Protein AF-A0A7I4EMX5-F1 (afdb_monomer_lite)

Foldseek 3Di:
DDDDDDDDDDPDDDPPPLPQAAPPQQVDEAEAEELEDDPVVVVVQVPDDRHHYHYDYDPQRLNVVVQDPPHPHPQADAQQDDCVVSVGAWFFWPVNGGADSLLLSVLLSVLLVLLCQCQVDPVNVVPFAKDWDADPQKDFGNQQVVQLVLQVVLCVVAPVLEQWAALADQPLVDQFQPDLAKEKAAQHPHGTMHGNVSSVQQLVQLLQQLVQFASDNSLSCQAGRQVVVPSNGIYIYDRGHRMHRRDPDDSPDDDPPDDPPDDDPVDPPPPDSDPCRNHNNHDSPHHYDYDDDDGPDDPPRYPGSNRTVSSSVSSVCSSCVNPDPPPD

Secondary structure (DSSP, 8-state):
----------------------TTGGGSEEEEEESS--HHHHHHHHT--SSEEEEEE-TT-GGG-TTSTTS--TTB--TT--HHHH--B----TTSPPP-HHHHHHHHHHHHHHHIIIII-GGGTT--SEEEE--TTEEEPTTHHHHHHHHHHHHHHH-TTEEEEESS-SSTT-----SS-EEEEE--SSSEEEEHHHHHHHHTTHHHHHHSSBS-HHHHIIIIIGGGGTT--EEEE-SS-SEEE--SSSTTS---SSS-----------TT--GGGSS----TTPPEEEPPP--PPTT----BS---HHHHHHHHHHHHTTPPP---

pLDDT: mean 86.31, std 19.26, range [25.22, 98.56]

InterPro domains:
  IPR007754 N-acetylglucosaminyltransferase II [PF05060] (22-315)
  IPR007754 N-acetylglucosaminyltransferase II [PTHR12871] (22-323)
  IPR029044 Nucleotide-diphospho-sugar transferases [G3DSA:3.90.550.10] (16-258)

Radius of gyration: 23.55 Å; chains: 1; bounding box: 55×43×97 Å

Sequence (328 aa):
MMGDSSGASLTGCGGRKLGLLVHGINETLLIISHDGFYEDMNSIVESIRFCQVKQIFAPWSPHLFPDEFPGESPQDCKNDDNAEKLGCTGNPDQYGNHRSVRIVSLKHHWWWMMNTIWDGLTEMKGFNGHIMFIEEDHYVLPNAYRNIQILVNLKEKKCPYCIAVNAAPLDVTSRGEGSRKLYAEKVGNVGYTFNRTVWERIHAQAKQFCLFDDYNWDITMWSRVYPTFGSALYTLRGPRSSAIHFGRCGLHEGYNQSGPSGCRDSNIEFGFVERADMVPNINHRWRVHKYSIKGYSSGFEGWGGWGDKRDRHLCLCFSSMYEKPLSL

Structure (mmCIF, N/CA/C/O backbone):
data_AF-A0A7I4EMX5-F1
#
_entry.id   AF-A0A7I4EMX5-F1
#
loop_
_atom_site.group_PDB
_atom_site.id
_atom_site.type_symbol
_atom_site.label_atom_id
_atom_site.label_alt_id
_atom_site.label_comp_id
_atom_site.label_asym_id
_atom_site.label_entity_id
_atom_site.label_seq_id
_atom_site.pdbx_PDB_ins_code
_atom_site.Cartn_x
_atom_site.Cartn_y
_atom_site.Cartn_z
_atom_site.occupancy
_atom_site.B_iso_or_equiv
_atom_site.auth_seq_id
_atom_site.auth_comp_id
_atom_site.auth_asym_id
_atom_site.auth_atom_id
_atom_site.pdbx_PDB_model_num
ATOM 1 N N . MET A 1 1 ? -34.259 -15.617 -64.102 1.00 31.25 1 MET A N 1
ATOM 2 C CA . MET A 1 1 ? -33.181 -15.885 -65.080 1.00 31.25 1 MET A CA 1
ATOM 3 C C . MET A 1 1 ? -32.315 -14.635 -65.110 1.00 31.25 1 MET A C 1
ATOM 5 O O . MET A 1 1 ? -32.874 -13.577 -65.345 1.00 31.25 1 MET A O 1
ATOM 9 N N . MET A 1 2 ? -31.149 -14.681 -64.450 1.00 25.22 2 MET A N 1
ATOM 10 C CA . MET A 1 2 ? -29.808 -14.863 -65.066 1.00 25.22 2 MET A CA 1
ATOM 11 C C . MET A 1 2 ? -29.389 -13.620 -65.869 1.00 25.22 2 MET A C 1
ATOM 13 O O . MET A 1 2 ? -30.155 -13.205 -66.725 1.00 25.22 2 MET A O 1
ATOM 17 N N . GLY A 1 3 ? -28.230 -12.983 -65.701 1.00 27.25 3 GLY A N 1
ATOM 18 C CA . GLY A 1 3 ? -27.040 -13.127 -64.845 1.00 27.25 3 GLY A CA 1
ATOM 19 C C . GLY A 1 3 ? -26.329 -11.750 -64.853 1.00 27.25 3 GLY A C 1
ATOM 20 O O . GLY A 1 3 ? -26.618 -10.928 -65.716 1.00 27.25 3 GLY A O 1
ATOM 21 N N . ASP A 1 4 ? -25.658 -11.314 -63.790 1.00 30.53 4 ASP A N 1
ATOM 22 C CA . ASP A 1 4 ? -24.310 -11.690 -63.332 1.00 30.53 4 ASP A CA 1
ATOM 23 C C . ASP A 1 4 ? -23.171 -11.059 -64.161 1.00 30.53 4 ASP A C 1
ATOM 25 O O . ASP A 1 4 ? -23.039 -11.371 -65.340 1.00 30.53 4 ASP A O 1
ATOM 29 N N . SER A 1 5 ? -22.361 -10.190 -63.528 1.00 27.42 5 SER A N 1
ATOM 30 C CA . SER A 1 5 ? -20.885 -10.249 -63.576 1.00 27.42 5 SER A CA 1
ATOM 31 C C . SER A 1 5 ? -20.184 -9.080 -62.850 1.00 27.42 5 SER A C 1
ATOM 33 O O . SER A 1 5 ? -20.273 -7.927 -63.272 1.00 27.42 5 SER A O 1
ATOM 35 N N . SER A 1 6 ? -19.341 -9.462 -61.876 1.00 28.98 6 SER A N 1
ATOM 36 C CA . SER A 1 6 ? -18.093 -8.824 -61.386 1.00 28.98 6 SER A CA 1
ATOM 37 C C . SER A 1 6 ? -18.196 -7.540 -60.536 1.00 28.98 6 SER A C 1
ATOM 39 O O . SER A 1 6 ? -18.848 -6.583 -60.912 1.00 28.98 6 SER A O 1
ATOM 41 N N . GLY A 1 7 ? -17.560 -7.396 -59.368 1.00 26.66 7 GLY A N 1
ATOM 42 C CA . GLY A 1 7 ? -16.483 -8.168 -58.746 1.00 26.66 7 GLY A CA 1
ATOM 43 C C . GLY A 1 7 ? -15.328 -7.240 -58.356 1.00 26.66 7 GLY A C 1
ATOM 44 O O . GLY A 1 7 ? -14.482 -6.949 -59.189 1.00 26.66 7 GLY A O 1
ATOM 45 N N . ALA A 1 8 ? -15.273 -6.803 -57.095 1.00 27.28 8 ALA A N 1
ATOM 46 C CA . ALA A 1 8 ? -14.047 -6.308 -56.461 1.00 27.28 8 ALA A CA 1
ATOM 47 C C . ALA A 1 8 ? -14.164 -6.449 -54.937 1.00 27.28 8 ALA A C 1
ATOM 49 O O . ALA A 1 8 ? -14.604 -5.555 -54.218 1.00 27.28 8 ALA A O 1
ATOM 50 N N . SER A 1 9 ? -13.780 -7.634 -54.470 1.00 27.88 9 SER A N 1
ATOM 51 C CA . SER A 1 9 ? -13.392 -7.898 -53.091 1.00 27.88 9 SER A CA 1
ATOM 52 C C . SER A 1 9 ? -12.080 -7.169 -52.799 1.00 27.88 9 SER A C 1
ATOM 54 O O . SER A 1 9 ? -11.086 -7.388 -53.490 1.00 27.88 9 SER A O 1
ATOM 56 N N . LEU A 1 10 ? -12.062 -6.354 -51.745 1.00 29.55 10 LEU A N 1
ATOM 57 C CA . LEU A 1 10 ? -10.845 -6.028 -51.007 1.00 29.55 10 LEU A CA 1
ATOM 58 C C . LEU A 1 10 ? -10.987 -6.581 -49.589 1.00 29.55 10 LEU A C 1
ATOM 60 O O . LEU A 1 10 ? -11.216 -5.869 -48.616 1.00 29.55 10 LEU A O 1
ATOM 64 N N . THR A 1 11 ? -10.838 -7.898 -49.484 1.00 37.47 11 THR A N 1
ATOM 65 C CA . THR A 1 11 ? -10.301 -8.532 -48.281 1.00 37.47 11 THR A CA 1
ATOM 66 C C . THR A 1 11 ? -8.895 -7.986 -48.028 1.00 37.47 11 THR A C 1
ATOM 68 O O . THR A 1 11 ? -7.983 -8.251 -48.810 1.00 37.47 11 THR A O 1
ATOM 71 N N . GLY A 1 12 ? -8.707 -7.236 -46.941 1.00 27.88 12 GLY A N 1
ATOM 72 C CA . GLY A 1 12 ? -7.405 -6.688 -46.563 1.00 27.88 12 GLY A CA 1
ATOM 73 C C . GLY A 1 12 ? -7.295 -6.428 -45.064 1.00 27.88 12 GLY A C 1
ATOM 74 O O . GLY A 1 12 ? -7.748 -5.403 -44.577 1.00 27.88 12 GLY A O 1
ATOM 75 N N . CYS A 1 13 ? -6.647 -7.368 -44.372 1.00 29.67 13 CYS A N 1
ATOM 76 C CA . CYS A 1 13 ? -6.181 -7.326 -42.983 1.00 29.67 13 CYS A CA 1
ATOM 77 C C . CYS A 1 13 ? -7.248 -7.218 -41.887 1.00 29.67 13 CYS A C 1
ATOM 79 O O . CYS A 1 13 ? -7.640 -6.140 -41.448 1.00 29.67 13 CYS A O 1
ATOM 81 N N . GLY A 1 14 ? -7.593 -8.387 -41.336 1.00 32.62 14 GLY A N 1
ATOM 82 C CA . GLY A 1 14 ? -8.153 -8.506 -39.998 1.00 32.62 14 GLY A CA 1
ATOM 83 C C . GLY A 1 14 ? -7.267 -7.788 -38.983 1.00 32.62 14 GLY A C 1
ATOM 84 O O . GLY A 1 14 ? -6.266 -8.325 -38.508 1.00 32.62 14 GLY A O 1
ATOM 85 N N . GLY A 1 15 ? -7.654 -6.565 -38.637 1.00 30.73 15 GLY A N 1
ATOM 86 C CA . GLY A 1 15 ? -7.193 -5.918 -37.429 1.00 30.73 15 GLY A CA 1
ATOM 87 C C . GLY A 1 15 ? -7.714 -6.739 -36.262 1.00 30.73 15 GLY A C 1
ATOM 88 O O . GLY A 1 15 ? -8.866 -6.591 -35.859 1.00 30.73 15 GLY A O 1
ATOM 89 N N . ARG A 1 16 ? -6.871 -7.610 -35.694 1.00 36.59 16 ARG A N 1
ATOM 90 C CA . ARG A 1 16 ? -7.050 -7.968 -34.286 1.00 36.59 16 ARG A CA 1
ATOM 91 C C . ARG A 1 16 ? -7.137 -6.626 -33.569 1.00 36.59 16 ARG A C 1
ATOM 93 O O . ARG A 1 16 ? -6.175 -5.861 -33.632 1.00 36.59 16 ARG A O 1
ATOM 100 N N . LYS A 1 17 ? -8.265 -6.317 -32.921 1.00 40.19 17 LYS A N 1
ATOM 101 C CA . LYS A 1 17 ? -8.231 -5.371 -31.803 1.00 40.19 17 LYS A CA 1
ATOM 102 C C . LYS A 1 17 ? -7.094 -5.890 -30.929 1.00 40.19 17 LYS A C 1
ATOM 104 O O . LYS A 1 17 ? -7.223 -6.985 -30.384 1.00 40.19 17 LYS A O 1
ATOM 109 N N . LEU A 1 18 ? -5.946 -5.208 -30.920 1.00 45.66 18 LEU A N 1
ATOM 110 C CA . LEU A 1 18 ? -4.897 -5.503 -29.957 1.00 45.66 18 LEU A CA 1
ATOM 111 C C . LEU A 1 18 ? -5.609 -5.329 -28.620 1.00 45.66 18 LEU A C 1
ATOM 113 O O . LEU A 1 18 ? -6.029 -4.218 -28.296 1.00 45.66 18 LEU A O 1
ATOM 117 N N . GLY A 1 19 ? -5.909 -6.440 -27.950 1.00 53.50 19 GLY A N 1
ATOM 118 C CA . GLY A 1 19 ? -6.632 -6.387 -26.693 1.00 53.50 19 GLY A CA 1
ATOM 119 C C . GLY A 1 19 ? -5.860 -5.461 -25.767 1.00 53.50 19 GLY A C 1
ATOM 120 O O . GLY A 1 19 ? -4.637 -5.566 -25.686 1.00 53.50 19 GLY A O 1
ATOM 121 N N . LEU A 1 20 ? -6.563 -4.571 -25.071 1.00 68.25 20 LEU A N 1
ATOM 122 C CA . LEU A 1 20 ? -6.023 -3.736 -23.991 1.00 68.25 20 LEU A CA 1
ATOM 123 C C . LEU A 1 20 ? -5.614 -4.588 -22.766 1.00 68.25 20 LEU A C 1
ATOM 125 O O . LEU A 1 20 ? -5.689 -4.142 -21.630 1.00 68.25 20 LEU A O 1
ATOM 129 N N . LEU A 1 21 ? -5.237 -5.848 -22.989 1.00 81.94 21 LEU A N 1
ATOM 130 C CA . LEU A 1 21 ? -4.908 -6.829 -21.974 1.00 81.94 21 LEU A CA 1
ATOM 131 C C . LEU A 1 21 ? -3.456 -6.653 -21.547 1.00 81.94 21 LEU A C 1
ATOM 133 O O . LEU A 1 21 ? -2.565 -6.434 -22.369 1.00 81.94 21 LEU A O 1
ATOM 137 N N . VAL A 1 22 ? -3.216 -6.827 -20.253 1.00 91.25 22 VAL A N 1
ATOM 138 C CA . VAL A 1 22 ? -1.871 -6.854 -19.683 1.00 91.25 22 VAL A CA 1
ATOM 139 C C . VAL A 1 22 ? -1.097 -8.055 -20.226 1.00 91.25 22 VAL A C 1
ATOM 141 O O . VAL A 1 22 ? -1.491 -9.210 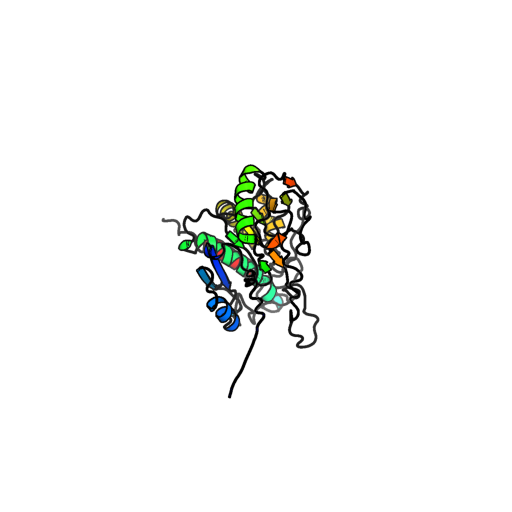-20.062 1.00 91.25 22 VAL A O 1
ATOM 144 N N . HIS A 1 23 ? 0.017 -7.788 -20.908 1.00 90.25 23 HIS A N 1
ATOM 145 C CA . HIS A 1 23 ? 0.785 -8.812 -21.606 1.00 90.25 23 HIS A CA 1
ATOM 146 C C . HIS A 1 23 ? 1.452 -9.781 -20.619 1.00 90.25 23 HIS A C 1
ATOM 148 O O . HIS A 1 23 ? 2.379 -9.402 -19.903 1.00 90.25 23 HIS A O 1
ATOM 15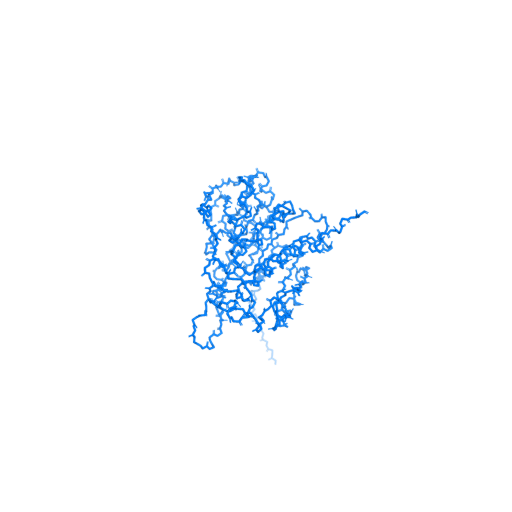4 N N . GLY A 1 24 ? 1.041 -11.052 -20.646 1.00 92.81 24 GLY A N 1
ATOM 155 C CA . GLY A 1 24 ? 1.546 -12.104 -19.755 1.00 92.81 24 GLY A CA 1
ATOM 156 C C . GLY A 1 24 ? 0.814 -12.212 -18.418 1.00 92.81 24 GLY A C 1
ATOM 157 O O . GLY A 1 24 ? 1.277 -12.931 -17.544 1.00 92.81 24 GLY A O 1
ATOM 158 N N . ILE A 1 25 ? -0.318 -11.523 -18.232 1.00 93.44 25 ILE A N 1
ATOM 159 C CA . ILE A 1 25 ? -1.055 -11.557 -16.957 1.00 93.44 25 ILE A CA 1
ATOM 160 C C . ILE A 1 25 ? -1.563 -12.957 -16.581 1.00 93.44 25 ILE A C 1
ATOM 162 O O . ILE A 1 25 ? -1.749 -13.255 -15.406 1.00 93.44 25 ILE A O 1
ATOM 166 N N . ASN A 1 26 ? -1.733 -13.849 -17.556 1.00 95.06 26 ASN A N 1
ATOM 167 C CA . ASN A 1 26 ? -2.082 -15.251 -17.328 1.00 95.06 26 ASN A CA 1
ATOM 168 C C . ASN A 1 26 ? -1.001 -16.040 -16.561 1.00 95.06 26 ASN A C 1
ATOM 170 O O . ASN A 1 26 ? -1.286 -17.128 -16.077 1.00 95.06 26 ASN A O 1
ATOM 174 N N . GLU A 1 27 ? 0.219 -15.504 -16.443 1.00 94.94 27 GLU A N 1
ATOM 175 C CA . GLU A 1 27 ? 1.323 -16.049 -15.635 1.00 94.94 27 GLU A CA 1
ATOM 176 C C . GLU A 1 27 ? 1.208 -15.667 -14.145 1.00 94.94 27 GLU A C 1
ATOM 178 O O . GLU A 1 27 ? 2.106 -15.968 -13.359 1.00 94.94 27 GLU A O 1
ATOM 183 N N . THR A 1 28 ? 0.144 -14.957 -13.752 1.00 93.81 28 THR A N 1
ATOM 184 C CA . THR A 1 28 ? -0.018 -14.397 -12.404 1.00 93.81 28 THR A CA 1
ATOM 185 C C . THR A 1 28 ? -1.210 -14.987 -11.660 1.00 93.81 28 THR A C 1
ATOM 187 O O . THR A 1 28 ? -2.197 -15.419 -12.263 1.00 93.81 28 THR A O 1
ATOM 190 N N . LEU A 1 29 ? -1.111 -14.953 -10.330 1.00 95.94 29 LEU A N 1
ATOM 191 C CA . LEU A 1 29 ? -2.243 -15.075 -9.424 1.00 95.94 29 LEU A CA 1
ATOM 192 C C . LEU A 1 29 ? -2.746 -13.665 -9.098 1.00 95.94 29 LEU A C 1
ATOM 194 O O . LEU A 1 29 ? -1.999 -12.854 -8.550 1.00 95.94 29 LEU A O 1
ATOM 198 N N . LEU A 1 30 ? -4.006 -13.392 -9.418 1.00 97.12 30 LEU A N 1
ATOM 199 C CA . LEU A 1 30 ? -4.717 -12.190 -9.008 1.00 97.12 30 LEU A CA 1
ATOM 200 C C . LEU A 1 30 ? -5.448 -12.471 -7.692 1.00 97.12 30 LEU A C 1
ATOM 202 O O . LEU A 1 30 ? -6.349 -13.306 -7.646 1.00 97.12 30 LEU A O 1
ATOM 206 N N . ILE A 1 31 ? -5.059 -11.780 -6.623 1.00 98.06 31 ILE A N 1
ATOM 207 C CA . ILE A 1 31 ? -5.745 -11.855 -5.330 1.00 98.06 31 ILE A CA 1
ATOM 208 C C . ILE A 1 31 ? -6.623 -10.614 -5.195 1.00 98.06 31 ILE A C 1
ATOM 210 O O . ILE A 1 31 ? -6.103 -9.502 -5.235 1.00 98.06 31 ILE A O 1
ATOM 214 N N . ILE A 1 32 ? -7.930 -10.806 -5.033 1.00 98.00 32 ILE A N 1
ATOM 215 C CA . ILE A 1 32 ? -8.876 -9.735 -4.717 1.00 98.00 32 ILE A CA 1
ATOM 216 C C . ILE A 1 32 ? -9.175 -9.797 -3.223 1.00 98.00 32 ILE A C 1
ATOM 218 O O . ILE A 1 32 ? -9.633 -10.819 -2.708 1.00 98.00 32 ILE A O 1
ATOM 222 N N . SER A 1 33 ? -8.855 -8.712 -2.526 1.00 98.19 33 SER A N 1
ATOM 223 C CA . SER A 1 33 ? -9.078 -8.560 -1.094 1.00 98.19 33 SER A CA 1
ATOM 224 C C . SER A 1 33 ? -10.300 -7.689 -0.870 1.00 98.19 33 SER A C 1
ATOM 226 O O . SER A 1 33 ? -10.281 -6.510 -1.202 1.00 98.19 33 SER A O 1
ATOM 228 N N . HIS A 1 34 ? -11.352 -8.265 -0.305 1.00 97.19 34 HIS A N 1
ATOM 229 C CA . HIS A 1 34 ? -12.619 -7.584 -0.085 1.00 97.19 34 HIS A CA 1
ATOM 230 C C . HIS A 1 34 ? -12.741 -7.136 1.369 1.00 97.19 34 HIS A C 1
ATOM 232 O O . HIS A 1 34 ? -12.441 -7.900 2.289 1.00 97.19 34 HIS A O 1
ATOM 238 N N . ASP A 1 35 ? -13.242 -5.926 1.576 1.00 92.94 35 ASP A N 1
ATOM 239 C CA . ASP A 1 35 ? -13.649 -5.395 2.874 1.00 92.94 35 ASP A CA 1
ATOM 240 C C . ASP A 1 35 ? -15.130 -5.683 3.164 1.00 92.94 35 ASP A C 1
ATOM 242 O O . ASP A 1 35 ? -15.745 -5.010 3.973 1.00 92.94 35 ASP A O 1
ATOM 246 N N . GLY A 1 36 ? -15.751 -6.650 2.500 1.00 92.00 36 GLY A N 1
ATOM 247 C CA . GLY A 1 36 ? -17.172 -6.949 2.649 1.00 92.00 36 GLY A CA 1
ATOM 248 C C . GLY A 1 36 ? -17.653 -7.885 1.551 1.00 92.00 36 GLY A C 1
ATOM 249 O O . GLY A 1 36 ? -16.933 -8.150 0.589 1.00 92.00 36 GLY A O 1
ATOM 250 N N . PHE A 1 37 ? -18.864 -8.416 1.695 1.00 91.19 37 PHE A N 1
ATOM 251 C CA . PHE A 1 37 ? -19.469 -9.232 0.649 1.00 91.19 37 PHE A CA 1
ATOM 252 C C . PHE A 1 37 ? -20.469 -8.383 -0.133 1.00 91.19 37 PHE A C 1
ATOM 254 O O . PHE A 1 37 ? -21.520 -8.012 0.382 1.00 91.19 37 PHE A O 1
ATOM 261 N N . TYR A 1 38 ? -20.150 -8.108 -1.396 1.00 91.56 38 TYR A N 1
ATOM 262 C CA . TYR A 1 38 ? -21.019 -7.359 -2.300 1.00 91.56 38 TYR A CA 1
ATOM 263 C C . TYR A 1 38 ? -21.253 -8.190 -3.560 1.00 91.56 38 TYR A C 1
ATOM 265 O O . TYR A 1 38 ? -20.314 -8.462 -4.307 1.00 91.56 38 TYR A O 1
ATOM 273 N N . GLU A 1 39 ? -22.499 -8.607 -3.790 1.00 93.31 39 GLU A N 1
ATOM 274 C CA . GLU A 1 39 ? -22.864 -9.540 -4.868 1.00 93.31 39 GLU A CA 1
ATOM 275 C C . GLU A 1 39 ? -22.445 -9.034 -6.257 1.00 93.31 39 GLU A C 1
ATOM 277 O O . GLU A 1 39 ? -21.858 -9.786 -7.039 1.00 93.31 39 GLU A O 1
ATOM 282 N N . ASP A 1 40 ? -22.650 -7.743 -6.529 1.00 93.50 40 ASP A N 1
ATOM 283 C CA . ASP A 1 40 ? -22.259 -7.114 -7.795 1.00 93.50 40 ASP A CA 1
ATOM 284 C C . ASP A 1 40 ? -20.739 -7.161 -8.017 1.00 93.50 40 ASP A C 1
ATOM 286 O O . ASP A 1 40 ? -20.271 -7.496 -9.108 1.00 93.50 40 ASP A O 1
ATOM 290 N N . MET A 1 41 ? -19.949 -6.891 -6.970 1.00 92.75 41 MET A N 1
ATOM 291 C CA . MET A 1 41 ? -18.485 -6.942 -7.047 1.00 92.75 41 MET A CA 1
ATOM 292 C C . MET A 1 41 ? -17.987 -8.373 -7.232 1.00 92.75 41 MET A C 1
ATOM 294 O O . MET A 1 41 ? -17.120 -8.630 -8.067 1.00 92.75 41 MET A O 1
ATOM 298 N N . ASN A 1 42 ? -18.570 -9.321 -6.501 1.00 94.19 42 ASN A N 1
ATOM 299 C CA . ASN A 1 42 ? -18.201 -10.730 -6.597 1.00 94.19 42 ASN A CA 1
ATOM 300 C C . ASN A 1 42 ? -18.515 -11.289 -7.987 1.00 94.19 42 ASN A C 1
ATOM 302 O O . ASN A 1 42 ? -17.679 -11.971 -8.573 1.00 94.19 42 ASN A O 1
ATOM 306 N N . SER A 1 43 ? -19.658 -10.916 -8.566 1.00 95.75 43 SER A N 1
ATOM 307 C CA . SER A 1 43 ? -20.044 -11.311 -9.926 1.00 95.75 43 SER A CA 1
ATOM 308 C C . SER A 1 43 ? -19.028 -10.846 -10.979 1.00 95.75 43 SER A C 1
ATOM 310 O O . SER A 1 43 ? -18.721 -11.579 -11.924 1.00 95.75 43 SER A O 1
ATOM 312 N N . ILE A 1 44 ? -18.449 -9.648 -10.812 1.00 95.69 44 ILE A N 1
ATOM 313 C CA . ILE A 1 44 ? -17.375 -9.150 -11.685 1.00 95.69 44 ILE A CA 1
ATOM 314 C C . ILE A 1 44 ? -16.130 -10.030 -11.548 1.00 95.69 44 ILE A C 1
ATOM 316 O O . ILE A 1 44 ? -15.579 -10.472 -12.560 1.00 95.69 44 ILE A O 1
ATOM 320 N N . VAL A 1 45 ? -15.698 -10.326 -10.321 1.00 96.31 45 VAL A N 1
ATOM 321 C CA . VAL A 1 45 ? -14.505 -11.150 -10.067 1.00 96.31 45 VAL A CA 1
ATOM 322 C C . VAL A 1 45 ? -14.692 -12.578 -10.590 1.00 96.31 45 VAL A C 1
ATOM 324 O O . VAL A 1 45 ? -13.810 -13.125 -11.255 1.00 96.31 45 VAL A O 1
ATOM 327 N N . GLU A 1 46 ? -15.872 -13.161 -10.390 1.00 95.88 46 GLU A N 1
ATOM 328 C CA . GLU A 1 46 ? -16.250 -14.485 -10.890 1.00 95.88 46 GLU A CA 1
ATOM 329 C C . GLU A 1 46 ? -16.327 -14.569 -12.415 1.00 95.88 46 GLU A C 1
ATOM 331 O O . GLU A 1 46 ? -16.318 -15.673 -12.965 1.00 95.88 46 GLU A O 1
ATOM 336 N N . SER A 1 47 ? -16.368 -13.441 -13.128 1.00 96.62 47 SER A N 1
ATOM 337 C CA . SER A 1 47 ? -16.337 -13.399 -14.594 1.00 96.62 47 SER A CA 1
ATOM 338 C C . SER A 1 47 ? -14.920 -13.484 -15.182 1.00 96.62 47 SER A C 1
ATOM 340 O O . SER A 1 47 ? -14.758 -13.713 -16.383 1.00 96.62 47 SER A O 1
ATOM 342 N N . ILE A 1 48 ? -13.873 -13.350 -14.358 1.00 95.25 48 ILE A N 1
ATOM 343 C CA . ILE A 1 48 ? -12.481 -13.324 -14.821 1.00 95.25 48 ILE A CA 1
ATOM 344 C C . ILE A 1 48 ? -12.066 -14.706 -15.352 1.00 95.25 48 ILE A C 1
ATOM 346 O O . ILE A 1 48 ? -12.177 -15.727 -14.672 1.00 95.25 48 ILE A O 1
ATOM 350 N N . ARG A 1 49 ? -11.586 -14.756 -16.602 1.00 94.12 49 ARG A N 1
ATOM 351 C CA . ARG A 1 49 ? -11.160 -16.001 -17.287 1.00 94.12 49 ARG A CA 1
ATOM 352 C C . ARG A 1 49 ? -9.724 -15.972 -17.815 1.00 94.12 49 ARG A C 1
ATOM 354 O O . ARG A 1 49 ? -9.283 -16.940 -18.424 1.00 94.12 49 ARG A O 1
ATOM 361 N N . PHE A 1 50 ? -9.002 -14.867 -17.632 1.00 92.75 50 PHE A N 1
ATOM 362 C CA . PHE A 1 50 ? -7.701 -14.635 -18.275 1.00 92.75 50 PHE A CA 1
ATOM 363 C C . PHE A 1 50 ? -6.482 -14.872 -17.366 1.00 92.75 50 PHE A C 1
ATOM 365 O O . PHE A 1 50 ? -5.355 -14.832 -17.857 1.00 92.75 50 PHE A O 1
ATOM 372 N N . CYS A 1 51 ? -6.675 -15.117 -16.069 1.00 95.19 51 CYS A N 1
ATOM 373 C CA . CYS A 1 51 ? -5.625 -15.482 -15.114 1.00 95.19 51 CYS A CA 1
ATOM 374 C C . CYS A 1 51 ? -6.214 -16.290 -13.947 1.00 95.19 51 CYS A C 1
ATOM 376 O O . CYS A 1 51 ? -7.429 -16.483 -13.867 1.00 95.19 51 CYS A O 1
ATOM 378 N N . GLN A 1 52 ? -5.350 -16.788 -13.059 1.00 95.69 52 GLN A N 1
ATOM 379 C CA . GLN A 1 52 ? -5.793 -17.413 -11.815 1.00 95.69 52 GLN A CA 1
ATOM 380 C C . GLN A 1 52 ? -6.279 -16.331 -10.855 1.00 95.69 52 GLN A C 1
ATOM 382 O O . GLN A 1 52 ? -5.621 -15.303 -10.711 1.00 95.69 52 GLN A O 1
ATOM 387 N N . VAL A 1 53 ? -7.402 -16.577 -10.184 1.00 97.12 53 VAL A N 1
ATOM 388 C CA . VAL A 1 53 ? -8.009 -15.618 -9.258 1.00 97.12 53 VAL A CA 1
ATOM 389 C C . VAL A 1 53 ? -8.236 -16.269 -7.903 1.00 97.12 53 VAL A C 1
ATOM 391 O O . VAL A 1 53 ? -8.672 -17.418 -7.825 1.00 97.12 53 VAL A O 1
ATOM 394 N N . LYS A 1 54 ? -7.966 -15.519 -6.836 1.00 97.25 54 LYS A N 1
ATOM 395 C CA . LYS A 1 54 ? -8.348 -15.858 -5.469 1.00 97.25 54 LYS A CA 1
ATOM 396 C C . LYS A 1 54 ? -9.042 -14.671 -4.818 1.00 97.25 54 LYS A C 1
ATOM 398 O O . LYS A 1 54 ? -8.533 -13.561 -4.884 1.00 97.25 54 LYS A O 1
ATOM 403 N N . GLN A 1 55 ? -10.166 -14.922 -4.160 1.00 97.50 55 GLN A N 1
ATOM 404 C CA . GLN A 1 55 ? -10.836 -13.936 -3.314 1.00 97.50 55 GLN A CA 1
ATOM 405 C C . GLN A 1 55 ? -10.487 -14.205 -1.847 1.00 97.50 55 GLN A C 1
ATOM 407 O O . GLN A 1 55 ? -10.461 -15.362 -1.417 1.00 97.50 55 GLN A O 1
ATOM 412 N N . ILE A 1 56 ? -10.207 -13.147 -1.092 1.00 97.88 56 ILE A N 1
ATOM 413 C CA . ILE A 1 56 ? -10.088 -13.161 0.370 1.00 97.88 56 ILE A CA 1
ATOM 414 C C . ILE A 1 56 ? -11.010 -12.083 0.943 1.00 97.88 56 ILE A C 1
ATOM 416 O O . ILE A 1 56 ? -11.156 -11.022 0.345 1.00 97.88 56 ILE A O 1
ATOM 420 N N . PHE A 1 57 ? -11.624 -12.344 2.094 1.00 97.50 57 PHE A N 1
ATOM 421 C CA . PHE A 1 57 ? -12.604 -11.448 2.712 1.00 97.50 57 PHE A CA 1
ATOM 422 C C . PHE A 1 57 ? -12.140 -11.065 4.114 1.00 97.50 57 PHE A C 1
ATOM 424 O O . PHE A 1 57 ? -11.789 -11.949 4.899 1.00 97.50 57 PHE A O 1
ATOM 431 N N . ALA A 1 58 ? -12.125 -9.766 4.415 1.00 96.44 58 ALA A N 1
ATOM 432 C CA . ALA A 1 58 ? -11.715 -9.238 5.707 1.00 96.44 58 ALA A CA 1
ATOM 433 C C . ALA A 1 58 ? -12.693 -9.701 6.804 1.00 96.44 58 ALA A C 1
ATOM 435 O O . ALA A 1 58 ? -13.849 -9.276 6.803 1.00 96.44 58 ALA A O 1
ATOM 436 N N . PRO A 1 59 ? -12.260 -10.536 7.769 1.00 94.75 59 PRO A N 1
ATOM 437 C CA . PRO A 1 59 ? -13.162 -11.103 8.767 1.00 94.75 59 PRO A CA 1
ATOM 438 C C . PRO A 1 59 ? -13.586 -10.096 9.838 1.00 94.75 59 PRO A C 1
ATOM 440 O O . PRO A 1 59 ? -14.521 -10.365 10.578 1.00 94.75 59 PRO A O 1
ATOM 443 N N . TRP A 1 60 ? -12.913 -8.944 9.908 1.00 94.44 60 TRP A N 1
ATOM 444 C CA . TRP A 1 60 ? -13.209 -7.829 10.813 1.00 94.44 60 TRP A CA 1
ATOM 445 C C . TRP A 1 60 ? -13.625 -6.572 10.046 1.00 94.44 60 TRP A C 1
ATOM 447 O O . TRP A 1 60 ? -13.313 -5.452 10.440 1.00 94.44 60 TRP A O 1
ATOM 457 N N . SER A 1 61 ? -14.293 -6.753 8.908 1.00 93.56 61 SER A N 1
ATOM 458 C CA . SER A 1 61 ? -14.896 -5.635 8.192 1.00 93.56 61 SER A CA 1
ATOM 459 C C . SER A 1 61 ? -16.093 -5.069 8.963 1.00 93.56 61 SER A C 1
ATOM 461 O O . SER A 1 61 ? -16.952 -5.858 9.350 1.00 93.56 61 SER A O 1
ATOM 463 N N . PRO A 1 62 ? -16.261 -3.737 9.055 1.00 92.88 62 PRO A N 1
ATOM 464 C CA . PRO A 1 62 ? -17.499 -3.118 9.532 1.00 92.88 62 PRO A CA 1
ATOM 465 C C . PRO A 1 62 ? -18.788 -3.640 8.882 1.00 92.88 62 PRO A C 1
ATOM 467 O O . PRO A 1 62 ? -19.828 -3.655 9.528 1.00 92.88 62 PRO A O 1
ATOM 470 N N . HIS A 1 63 ? -18.728 -4.115 7.633 1.00 90.75 63 HIS A N 1
ATOM 471 C CA . HIS A 1 63 ? -19.862 -4.725 6.933 1.00 90.75 63 HIS A CA 1
ATOM 472 C C . HIS A 1 63 ? -20.437 -5.945 7.678 1.00 90.75 63 HIS A C 1
ATOM 474 O O . HIS A 1 63 ? -21.621 -6.244 7.558 1.00 90.75 63 HIS A O 1
ATOM 480 N N . LEU A 1 64 ? -19.604 -6.653 8.448 1.00 93.69 64 LEU A N 1
ATOM 481 C CA . LEU A 1 64 ? -19.996 -7.821 9.242 1.00 93.69 64 LEU A CA 1
ATOM 482 C C . LEU A 1 64 ? -20.413 -7.462 10.678 1.00 93.69 64 LEU A C 1
ATOM 484 O O . LEU A 1 64 ? -20.973 -8.310 11.367 1.00 93.69 64 LEU A O 1
ATOM 488 N N . PHE A 1 65 ? -20.152 -6.229 11.122 1.00 95.06 65 PHE A N 1
ATOM 489 C CA . PHE A 1 65 ? -20.383 -5.759 12.491 1.00 95.06 65 PHE A CA 1
ATOM 490 C C . PHE A 1 65 ? -21.204 -4.460 12.462 1.00 95.06 65 PHE A C 1
ATOM 492 O O . PHE A 1 65 ? -20.670 -3.390 12.742 1.00 95.06 65 PHE A O 1
ATOM 499 N N . PRO A 1 66 ? -22.492 -4.513 12.080 1.00 92.44 66 PRO A N 1
ATOM 500 C CA . PRO A 1 66 ? -23.286 -3.308 11.835 1.00 92.44 66 PRO A CA 1
ATOM 501 C C . PRO A 1 66 ? -23.543 -2.466 13.092 1.00 92.44 66 PRO A C 1
ATOM 503 O O . PRO A 1 66 ? -23.673 -1.253 12.968 1.00 92.44 66 PRO A O 1
ATOM 506 N N . ASP A 1 67 ? -23.588 -3.101 14.269 1.00 95.31 67 ASP A N 1
ATOM 507 C CA . ASP A 1 67 ? -23.981 -2.471 15.540 1.00 95.31 67 ASP A CA 1
ATOM 508 C C . ASP A 1 67 ? -22.939 -2.670 16.664 1.00 95.31 67 ASP A C 1
ATOM 510 O O . ASP A 1 67 ? -23.220 -2.465 17.850 1.00 95.31 67 ASP A O 1
ATOM 514 N N . GLU A 1 68 ? -21.723 -3.100 16.320 1.00 95.88 68 GLU A N 1
ATOM 515 C CA . GLU A 1 68 ? -20.645 -3.333 17.280 1.00 95.88 68 GLU A CA 1
ATOM 516 C C . GLU A 1 68 ? -19.260 -3.075 16.672 1.00 95.88 68 GLU A C 1
ATOM 518 O O . GLU A 1 68 ? -19.090 -2.982 15.460 1.00 95.88 68 GLU A O 1
ATOM 523 N N . PHE A 1 69 ? -18.236 -2.954 17.519 1.00 96.50 69 PHE A N 1
ATOM 524 C CA . PHE A 1 69 ? -16.854 -2.798 17.057 1.00 96.50 69 PHE A CA 1
ATOM 525 C C . PHE A 1 69 ? -16.408 -4.032 16.239 1.00 96.50 69 PHE A C 1
ATOM 527 O O . PHE A 1 69 ? -16.619 -5.151 16.709 1.00 96.50 69 PHE A O 1
ATOM 534 N N . PRO A 1 70 ? -15.724 -3.881 15.081 1.00 96.06 70 PRO A N 1
ATOM 535 C CA . PRO A 1 70 ? -15.110 -2.665 14.524 1.00 96.06 70 PRO A CA 1
ATOM 536 C C . PRO A 1 70 ? -16.000 -1.802 13.617 1.00 96.06 70 PRO A C 1
ATOM 538 O O . PRO A 1 70 ? -15.495 -0.831 13.047 1.00 96.06 70 PRO A O 1
ATOM 541 N N . GLY A 1 71 ? -17.292 -2.102 13.481 1.00 94.81 71 GLY A N 1
ATOM 542 C CA . GLY A 1 71 ? -18.265 -1.182 12.891 1.00 94.81 71 GLY A CA 1
ATOM 543 C C . GLY A 1 71 ? -18.781 -0.144 13.890 1.00 94.81 71 GLY A C 1
ATOM 544 O O . GLY A 1 71 ? -18.112 0.161 14.884 1.00 94.81 71 GLY A O 1
ATOM 545 N N . GLU A 1 72 ? -19.912 0.492 13.587 1.00 92.88 72 GLU A N 1
ATOM 546 C CA . GLU A 1 72 ? -20.470 1.538 14.452 1.00 92.88 72 GLU A CA 1
ATOM 547 C C . GLU A 1 72 ? -21.211 0.894 15.621 1.00 92.88 72 GLU A C 1
ATOM 549 O O . GLU A 1 72 ? -22.147 0.131 15.424 1.00 92.88 72 GLU A O 1
ATOM 554 N N . SER A 1 73 ? -20.813 1.207 16.853 1.00 93.94 73 SER A N 1
ATOM 555 C CA . 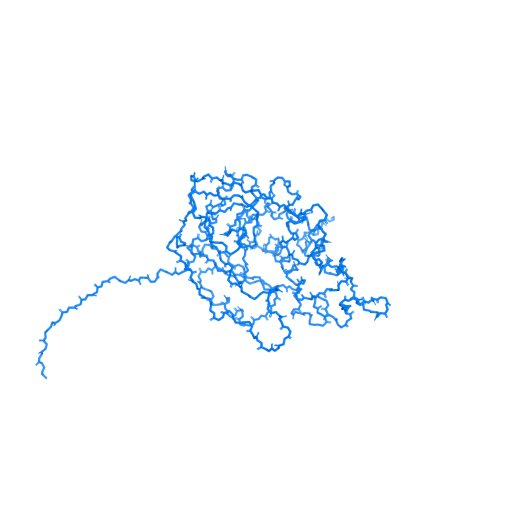SER A 1 73 ? -21.536 0.774 18.046 1.00 93.94 73 SER A CA 1
ATOM 556 C C . SER A 1 73 ? -22.420 1.907 18.576 1.00 93.94 73 SER A C 1
ATOM 558 O O . SER A 1 73 ? -21.965 3.053 18.652 1.00 93.94 73 SER A O 1
ATOM 560 N N . PRO A 1 74 ? -23.649 1.624 19.051 1.00 92.69 74 PRO A N 1
ATOM 561 C CA . PRO A 1 74 ? -24.488 2.627 19.708 1.00 92.69 74 PRO A CA 1
ATOM 562 C C . PRO A 1 74 ? -23.848 3.263 20.951 1.00 92.69 74 PRO A C 1
ATOM 564 O O . PRO A 1 74 ? -24.269 4.339 21.369 1.00 92.69 74 PRO A O 1
ATOM 567 N N . GLN A 1 75 ? -22.853 2.603 21.553 1.00 93.44 75 GLN A N 1
ATOM 568 C CA . GLN A 1 75 ? -22.120 3.093 22.721 1.00 93.44 75 GLN A CA 1
ATOM 569 C C . GLN A 1 75 ? -20.855 3.876 22.352 1.00 93.44 75 GLN A C 1
ATOM 571 O O . GLN A 1 75 ? -20.153 4.321 23.259 1.00 93.44 75 GLN A O 1
ATOM 576 N N . ASP A 1 76 ? -20.532 4.046 21.069 1.00 95.06 76 ASP A N 1
ATOM 577 C CA . ASP A 1 76 ? -19.348 4.799 20.663 1.00 95.06 76 ASP A CA 1
ATOM 578 C C . ASP A 1 76 ? -19.487 6.290 20.973 1.00 95.06 76 ASP A C 1
ATOM 580 O O . ASP A 1 76 ? -20.512 6.912 20.689 1.00 95.06 76 ASP A O 1
ATOM 584 N N . CYS A 1 77 ? -18.420 6.874 21.516 1.00 94.94 77 CYS A N 1
ATOM 585 C CA . CYS A 1 77 ? -18.299 8.325 21.592 1.00 94.94 77 CYS A CA 1
ATOM 586 C C . CYS A 1 77 ? -18.201 8.921 20.180 1.00 94.94 77 CYS A C 1
ATOM 588 O O . CYS A 1 77 ? -17.549 8.349 19.302 1.00 94.94 77 CYS A O 1
ATOM 590 N N . LYS A 1 78 ? -18.824 10.081 19.965 1.00 91.00 78 LYS A N 1
ATOM 591 C CA . LYS A 1 78 ? -18.862 10.789 18.680 1.00 91.00 78 LYS A CA 1
ATOM 592 C C . LYS A 1 78 ? -18.209 12.161 18.806 1.00 91.00 78 LYS A C 1
ATOM 594 O O . LYS A 1 78 ? -18.297 12.798 19.845 1.00 91.00 78 LYS A O 1
ATOM 599 N N . ASN A 1 79 ? -17.594 12.650 17.729 1.00 85.25 79 ASN A N 1
ATOM 600 C CA . ASN A 1 79 ? -17.017 14.001 17.665 1.00 85.25 79 ASN A CA 1
ATOM 601 C C . ASN A 1 79 ? -16.143 14.324 18.897 1.00 85.25 79 ASN A C 1
ATOM 603 O O . ASN A 1 79 ? -15.177 13.603 19.136 1.00 85.25 79 ASN A O 1
ATOM 607 N N . ASP A 1 80 ? -16.497 15.352 19.670 1.00 85.19 80 ASP A N 1
ATOM 608 C CA . ASP A 1 80 ? -15.833 15.837 20.883 1.00 85.19 80 ASP A CA 1
ATOM 609 C C . ASP A 1 80 ? -16.486 15.341 22.192 1.00 85.19 80 ASP A C 1
ATOM 611 O O . ASP A 1 80 ? -16.264 15.914 23.264 1.00 85.19 80 ASP A O 1
ATOM 615 N N . ASP A 1 81 ? -17.283 14.267 22.124 1.00 89.50 81 ASP A N 1
ATOM 616 C CA . ASP A 1 81 ? -17.947 13.663 23.279 1.00 89.50 81 ASP A CA 1
ATOM 617 C C . ASP A 1 81 ? -16.973 13.377 24.430 1.00 89.50 81 ASP A C 1
ATOM 619 O O . ASP A 1 81 ? -15.852 12.898 24.256 1.00 89.50 81 ASP A O 1
ATOM 623 N N . ASN A 1 82 ? -17.430 13.609 25.661 1.00 86.75 82 ASN A N 1
ATOM 624 C CA . ASN A 1 82 ? -16.665 13.263 26.851 1.00 86.75 82 ASN A CA 1
ATOM 625 C C . ASN A 1 82 ? -17.130 11.909 27.406 1.00 86.75 82 ASN A C 1
ATOM 627 O O . ASN A 1 82 ? -18.207 11.819 28.003 1.00 86.75 82 ASN A O 1
ATOM 631 N N . ALA A 1 83 ? -16.285 10.885 27.251 1.00 88.38 83 ALA A N 1
ATOM 632 C CA . ALA A 1 83 ? -16.560 9.513 27.679 1.00 88.38 83 ALA A CA 1
ATOM 633 C C . ALA A 1 83 ? -16.994 9.395 29.151 1.00 88.38 83 ALA A C 1
ATOM 635 O O . ALA A 1 83 ? -17.943 8.677 29.454 1.00 88.38 83 ALA A O 1
ATOM 636 N N . GLU A 1 84 ? -16.363 10.138 30.068 1.00 86.75 84 GLU A N 1
ATOM 637 C CA . GLU A 1 84 ? -16.693 10.082 31.501 1.00 86.75 84 GLU A CA 1
ATOM 638 C C . GLU A 1 84 ? -18.081 10.658 31.802 1.00 86.75 84 GLU A C 1
ATOM 640 O O . GLU A 1 84 ? -18.788 10.156 32.673 1.00 86.75 84 GLU A O 1
ATOM 645 N N . LYS A 1 85 ? -18.488 11.708 31.078 1.00 90.12 85 LYS A N 1
ATOM 646 C CA . LYS A 1 85 ? -19.788 12.364 31.279 1.00 90.12 85 LYS A CA 1
ATOM 647 C C . LYS A 1 85 ? -20.939 11.608 30.626 1.00 90.12 85 LYS A C 1
ATOM 649 O O . LYS A 1 85 ? -22.034 11.585 31.180 1.00 90.12 85 LYS A O 1
ATOM 654 N N . LEU A 1 86 ? -20.706 11.050 29.440 1.00 90.69 86 LEU A N 1
ATOM 655 C CA . LEU A 1 86 ? -21.744 10.418 28.623 1.00 90.69 86 LEU A CA 1
ATOM 656 C C . LEU A 1 86 ? -21.797 8.895 28.786 1.00 90.69 86 LEU A C 1
ATOM 658 O O . LEU A 1 86 ? -22.749 8.273 28.324 1.00 90.69 86 LEU A O 1
ATOM 662 N N . GLY A 1 87 ? -20.798 8.286 29.431 1.00 92.25 87 GLY A N 1
ATOM 663 C CA . GLY A 1 87 ? -20.703 6.831 29.569 1.00 92.25 87 GLY A CA 1
ATOM 664 C C . GLY A 1 87 ? -20.493 6.102 28.236 1.00 92.25 87 GLY A C 1
ATOM 665 O O . GLY A 1 87 ? -20.776 4.910 28.147 1.00 92.25 87 GLY A O 1
ATOM 666 N N . CYS A 1 88 ? -20.034 6.810 27.200 1.00 94.31 88 CYS A N 1
ATOM 667 C CA . CYS A 1 88 ? -19.705 6.242 25.895 1.00 94.31 88 CYS A CA 1
ATOM 668 C C . CYS A 1 88 ? -18.283 5.647 25.884 1.00 94.31 88 CYS A C 1
ATOM 670 O O . CYS A 1 88 ? -17.460 5.921 26.760 1.00 94.31 88 CYS A O 1
ATOM 672 N N . THR A 1 89 ? -17.987 4.813 24.887 1.00 95.12 89 THR A N 1
ATOM 673 C CA . THR A 1 89 ? -16.705 4.119 24.710 1.00 95.12 89 THR A CA 1
ATOM 674 C C . THR A 1 89 ? -15.937 4.683 23.518 1.00 95.12 89 THR A C 1
ATOM 676 O O . THR A 1 89 ? -16.471 4.816 22.422 1.00 95.12 89 THR A O 1
ATOM 679 N N . GLY A 1 90 ? -14.652 4.960 23.716 1.00 94.31 90 GLY A N 1
ATOM 680 C CA . GLY A 1 90 ? -13.740 5.388 22.659 1.00 94.31 90 GLY A CA 1
ATOM 681 C C . GLY A 1 90 ? -12.678 6.337 23.195 1.00 94.31 90 GLY A C 1
ATOM 682 O O . GLY A 1 90 ? -12.859 6.965 24.236 1.00 94.31 90 GLY A O 1
ATOM 683 N N . ASN A 1 91 ? -11.538 6.410 22.512 1.00 95.75 91 ASN A N 1
ATOM 684 C CA . ASN A 1 91 ? -10.512 7.408 22.809 1.00 95.75 91 ASN A CA 1
ATOM 685 C C . ASN A 1 91 ? -10.419 8.386 21.636 1.00 95.75 91 ASN A C 1
ATOM 687 O O . ASN A 1 91 ? -10.383 7.920 20.493 1.00 95.75 91 ASN A O 1
ATOM 691 N N . PRO A 1 92 ? -10.361 9.702 21.897 1.00 95.69 92 PRO A N 1
ATOM 692 C CA . PRO A 1 92 ? -10.173 10.670 20.833 1.00 95.69 92 PRO A CA 1
ATOM 693 C C . PRO A 1 92 ? -8.763 10.558 20.242 1.00 95.69 92 PRO A C 1
ATOM 695 O O . PRO A 1 92 ? -7.828 10.068 20.884 1.00 95.69 92 PRO A O 1
ATOM 698 N N . ASP A 1 93 ? -8.621 11.026 19.009 1.00 95.62 93 ASP A N 1
ATOM 699 C CA . ASP A 1 93 ? -7.339 11.283 18.365 1.00 95.62 93 ASP A CA 1
ATOM 700 C C . ASP A 1 93 ? -6.627 12.512 18.966 1.00 95.62 93 ASP A C 1
ATOM 702 O O . ASP A 1 93 ? -7.123 13.176 19.882 1.00 95.62 93 ASP A O 1
ATOM 706 N N . GLN A 1 94 ? -5.439 12.825 18.450 1.00 94.88 94 GLN A N 1
ATOM 707 C CA . GLN A 1 94 ? -4.623 13.972 18.861 1.00 94.88 94 GLN A CA 1
ATOM 708 C C . GLN A 1 94 ? -5.308 15.334 18.662 1.00 94.88 94 GLN A C 1
ATOM 710 O O . GLN A 1 94 ? -4.860 16.332 19.225 1.00 94.88 94 GLN A O 1
ATOM 715 N N . TYR A 1 95 ? -6.390 15.384 17.883 1.00 94.88 95 TYR A N 1
ATOM 716 C CA . TYR A 1 95 ? -7.180 16.579 17.609 1.00 94.88 95 TYR A CA 1
ATOM 717 C C . TYR A 1 95 ? -8.520 16.591 18.358 1.00 94.88 95 TYR A C 1
ATOM 719 O O . TYR A 1 95 ? -9.309 17.515 18.171 1.00 94.88 95 TYR A O 1
ATOM 727 N N . GLY A 1 96 ? -8.768 15.610 19.232 1.00 94.25 96 GLY A N 1
ATOM 728 C CA . GLY A 1 96 ? -9.979 15.524 20.044 1.00 94.25 96 GLY A CA 1
ATOM 729 C C . GLY A 1 96 ? -11.157 14.816 19.370 1.00 94.25 96 GLY A C 1
ATOM 730 O O . GLY A 1 96 ? -12.226 14.765 19.970 1.00 94.25 96 GLY A O 1
ATOM 731 N N . ASN A 1 97 ? -10.987 14.257 18.167 1.00 93.75 97 ASN A N 1
ATOM 732 C CA . ASN A 1 97 ? -12.067 13.599 17.431 1.00 93.75 97 ASN A CA 1
ATOM 733 C C . ASN A 1 97 ? -12.104 12.097 17.719 1.00 93.75 97 ASN A C 1
ATOM 735 O O . ASN A 1 97 ? -11.078 11.417 17.705 1.00 93.75 97 ASN A O 1
ATOM 739 N N . HIS A 1 98 ? -13.300 11.553 17.918 1.00 95.12 98 HIS A N 1
ATOM 740 C CA . HIS A 1 98 ? -13.501 10.108 17.997 1.00 95.12 98 HIS A CA 1
ATOM 741 C C . HIS A 1 98 ? -13.505 9.442 16.613 1.00 95.12 98 HIS A C 1
ATOM 743 O O . HIS A 1 98 ? -13.681 10.094 15.581 1.00 95.12 98 HIS A O 1
ATOM 749 N N . ARG A 1 99 ? -13.286 8.120 16.595 1.00 94.00 99 ARG A N 1
ATOM 750 C CA . ARG A 1 99 ? -13.166 7.326 15.363 1.00 94.00 99 ARG A CA 1
ATOM 751 C C . ARG A 1 99 ? -14.383 7.476 14.448 1.00 94.00 99 ARG A C 1
ATOM 753 O O . ARG A 1 99 ? -15.524 7.498 14.898 1.00 94.00 99 ARG A O 1
ATOM 760 N N . SER A 1 100 ? -14.125 7.469 13.143 1.00 93.81 100 SER A N 1
ATOM 761 C CA . SER A 1 100 ? -15.145 7.274 12.114 1.00 93.81 100 SER A CA 1
ATOM 762 C C . SER A 1 100 ? -14.861 5.970 11.377 1.00 93.81 100 SER A C 1
ATOM 764 O O . SER A 1 100 ? -13.797 5.799 10.783 1.00 93.81 100 SER A O 1
ATOM 766 N N . VAL A 1 101 ? -15.825 5.049 11.391 1.00 92.62 101 VAL A N 1
ATOM 767 C CA . VAL A 1 101 ? -15.699 3.705 10.797 1.00 92.62 101 VAL A CA 1
ATOM 768 C C . VAL A 1 101 ? -15.286 3.757 9.328 1.00 92.62 101 VAL A C 1
ATOM 770 O O . VAL A 1 101 ? -14.447 2.977 8.873 1.00 92.62 101 VAL A O 1
ATOM 773 N N . ARG A 1 102 ? -15.814 4.743 8.598 1.00 86.94 102 ARG A N 1
ATOM 774 C CA . ARG A 1 102 ? -15.523 4.952 7.179 1.00 86.94 102 ARG A CA 1
ATOM 775 C C . ARG A 1 102 ? -14.036 5.179 6.899 1.00 86.94 102 ARG A C 1
ATOM 777 O O . ARG A 1 102 ? -13.548 4.689 5.894 1.00 86.94 102 ARG A O 1
ATOM 784 N N . ILE A 1 103 ? -13.324 5.918 7.753 1.00 88.62 103 ILE A N 1
ATOM 785 C CA . ILE A 1 103 ? -11.910 6.258 7.505 1.00 88.62 103 ILE A CA 1
ATOM 786 C C . ILE A 1 103 ? -10.950 5.224 8.103 1.00 88.62 103 ILE A C 1
ATOM 788 O O . ILE A 1 103 ? -9.913 4.937 7.512 1.00 88.62 103 ILE A O 1
ATOM 792 N N . VAL A 1 104 ? -11.294 4.629 9.251 1.00 93.50 104 VAL A N 1
ATOM 793 C CA . VAL A 1 104 ? -10.408 3.666 9.932 1.00 93.50 104 VAL A CA 1
ATOM 794 C C . VAL A 1 104 ? -10.409 2.290 9.262 1.00 93.50 104 VAL A C 1
ATOM 796 O O . VAL A 1 104 ? -9.410 1.571 9.307 1.00 93.50 104 VAL A O 1
ATOM 799 N N . SER A 1 105 ? -11.504 1.920 8.596 1.00 93.88 105 SER A N 1
ATOM 800 C CA . SER A 1 105 ? -11.625 0.633 7.900 1.00 93.88 105 SER A CA 1
ATOM 801 C C . SER A 1 105 ? -10.548 0.425 6.832 1.00 93.88 105 SER A C 1
ATOM 803 O O . SER A 1 105 ? -10.025 -0.682 6.727 1.00 93.88 105 SER A O 1
ATOM 805 N N . LEU A 1 106 ? -10.127 1.482 6.127 1.00 94.00 106 LEU A N 1
ATOM 806 C CA . LEU A 1 106 ? -9.092 1.411 5.090 1.00 94.00 106 LEU A CA 1
ATOM 807 C C . LEU A 1 106 ? -7.744 0.921 5.645 1.00 94.00 106 LEU A C 1
ATOM 809 O O . LEU A 1 106 ? -7.141 -0.014 5.116 1.00 94.00 106 LEU A O 1
ATOM 813 N N . LYS A 1 107 ? -7.261 1.521 6.740 1.00 97.62 107 LYS A N 1
ATOM 814 C CA . LYS A 1 107 ? -5.977 1.136 7.350 1.00 97.62 107 LYS A CA 1
ATOM 815 C C . LYS A 1 107 ? -6.032 -0.245 7.993 1.00 97.62 107 LYS A C 1
ATOM 817 O O . LYS A 1 107 ? -5.051 -0.985 7.900 1.00 97.62 107 LYS A O 1
ATOM 822 N N . HIS A 1 108 ? -7.172 -0.619 8.579 1.00 98.00 108 HIS A N 1
ATOM 823 C CA . HIS A 1 108 ? -7.408 -1.991 9.040 1.00 98.00 108 HIS A CA 1
ATOM 824 C C . HIS A 1 108 ? -7.342 -2.995 7.898 1.00 98.00 108 HIS A C 1
ATOM 826 O O . HIS A 1 108 ? -6.601 -3.972 7.992 1.00 98.00 108 HIS A O 1
ATOM 832 N N . HIS A 1 109 ? -8.088 -2.745 6.821 1.00 97.94 109 HIS A N 1
ATOM 833 C CA . HIS A 1 109 ? -8.173 -3.640 5.673 1.00 97.94 109 HIS A CA 1
ATOM 834 C C . HIS A 1 109 ? -6.815 -3.814 5.008 1.00 97.94 109 HIS A C 1
ATOM 836 O O . HIS A 1 109 ? -6.396 -4.950 4.788 1.00 97.94 109 HIS A O 1
ATOM 842 N N . TRP A 1 110 ? -6.081 -2.718 4.797 1.00 98.12 110 TRP A N 1
ATOM 843 C CA . TRP A 1 110 ? -4.725 -2.768 4.266 1.00 98.12 110 TRP A CA 1
ATOM 844 C C . TRP A 1 110 ? -3.813 -3.626 5.145 1.00 98.12 110 TRP A C 1
ATOM 846 O O . TRP A 1 110 ? -3.191 -4.571 4.662 1.00 98.12 110 TRP A O 1
ATOM 856 N N . TRP A 1 111 ? -3.758 -3.359 6.454 1.00 98.50 111 TRP A N 1
ATOM 857 C CA . TRP A 1 111 ? -2.864 -4.090 7.352 1.00 98.50 111 TRP A CA 1
ATOM 858 C C . TRP A 1 111 ? -3.229 -5.576 7.458 1.00 98.50 111 TRP A C 1
ATOM 860 O O . TRP A 1 111 ? -2.351 -6.436 7.353 1.00 98.50 111 TRP A O 1
ATOM 870 N N . TRP A 1 112 ? -4.516 -5.899 7.595 1.00 98.50 112 TRP A N 1
ATOM 871 C CA . TRP A 1 112 ? -5.003 -7.280 7.593 1.00 98.50 112 TRP A CA 1
ATOM 872 C C . TRP A 1 112 ? -4.683 -8.005 6.278 1.00 98.50 112 TRP A C 1
ATOM 874 O O . TRP A 1 112 ? -4.206 -9.145 6.305 1.00 98.50 112 TRP A O 1
ATOM 884 N N . MET A 1 113 ? -4.912 -7.351 5.134 1.00 98.44 113 MET A N 1
ATOM 885 C CA . MET A 1 113 ? -4.646 -7.909 3.808 1.00 98.44 113 MET A CA 1
ATOM 886 C C . MET A 1 113 ? -3.168 -8.268 3.675 1.00 98.44 113 MET A C 1
ATOM 888 O O . MET A 1 113 ? -2.845 -9.369 3.230 1.00 98.44 113 MET A O 1
ATOM 892 N N . MET A 1 114 ? -2.270 -7.372 4.089 1.00 98.25 114 MET A N 1
ATOM 893 C CA . MET A 1 114 ? -0.830 -7.601 3.976 1.00 98.25 114 MET A CA 1
ATOM 894 C C . MET A 1 114 ? -0.378 -8.804 4.811 1.00 98.25 114 MET A C 1
ATOM 896 O O . MET A 1 114 ? 0.284 -9.691 4.274 1.00 98.25 114 MET A O 1
ATOM 900 N N . ASN A 1 115 ? -0.810 -8.895 6.074 1.00 98.31 115 ASN A N 1
ATOM 901 C CA . ASN A 1 115 ? -0.529 -10.055 6.932 1.00 98.31 115 ASN A CA 1
ATOM 902 C C . ASN A 1 115 ? -1.111 -11.350 6.343 1.00 98.31 115 ASN A C 1
ATOM 904 O O . ASN A 1 115 ? -0.452 -12.386 6.303 1.00 98.31 115 ASN A O 1
ATOM 908 N N . THR A 1 116 ? -2.338 -11.296 5.825 1.00 98.06 116 THR A N 1
ATOM 909 C CA . THR A 1 116 ? -3.006 -12.465 5.241 1.00 98.06 116 THR A CA 1
ATOM 910 C C . THR A 1 116 ? -2.296 -12.962 3.993 1.00 98.06 116 THR A C 1
ATOM 912 O O . THR A 1 116 ? -1.998 -14.152 3.902 1.00 98.06 116 THR A O 1
ATOM 915 N N . ILE A 1 117 ? -1.976 -12.074 3.053 1.00 97.81 117 ILE A N 1
ATOM 916 C CA . ILE A 1 117 ? -1.322 -12.450 1.800 1.00 97.81 117 ILE A CA 1
ATOM 917 C C . ILE A 1 117 ? 0.082 -12.992 2.061 1.00 97.81 117 ILE A C 1
ATOM 919 O O . ILE A 1 117 ? 0.437 -14.043 1.530 1.00 97.81 117 ILE A O 1
ATOM 923 N N . TRP A 1 118 ? 0.891 -12.299 2.862 1.00 97.44 118 TRP A N 1
ATOM 924 C CA . TRP A 1 118 ? 2.281 -12.699 3.051 1.00 97.44 118 TRP A CA 1
ATOM 925 C C . TRP A 1 118 ? 2.446 -13.902 3.980 1.00 97.44 118 TRP A C 1
ATOM 927 O O . TRP A 1 118 ? 3.300 -14.751 3.693 1.00 97.44 118 TRP A O 1
ATOM 937 N N . ASP A 1 119 ? 1.644 -13.998 5.042 1.00 96.19 119 ASP A N 1
ATOM 938 C CA . ASP A 1 119 ? 1.891 -14.941 6.140 1.00 96.19 119 ASP A CA 1
ATOM 939 C C . ASP A 1 119 ? 0.764 -15.971 6.328 1.00 96.19 119 ASP A C 1
ATOM 941 O O . ASP A 1 119 ? 1.021 -17.094 6.767 1.00 96.19 119 ASP A O 1
ATOM 945 N N . GLY A 1 120 ? -0.470 -15.640 5.935 1.00 95.88 120 GLY A N 1
ATOM 946 C CA . GLY A 1 120 ? -1.639 -16.512 6.099 1.00 95.88 120 GLY A CA 1
ATOM 947 C C . GLY A 1 120 ? -1.909 -17.470 4.935 1.00 95.88 120 GLY A C 1
ATOM 948 O O . GLY A 1 120 ? -2.315 -18.619 5.141 1.00 95.88 120 GLY A O 1
ATOM 949 N N . LEU A 1 121 ? -1.687 -17.030 3.695 1.00 96.00 121 LEU A N 1
ATOM 950 C CA . LEU A 1 121 ? -2.026 -17.811 2.505 1.00 96.00 121 LEU A CA 1
ATOM 951 C C . LEU A 1 121 ? -1.052 -18.973 2.279 1.00 96.00 121 LEU A C 1
ATOM 953 O O . LEU A 1 121 ? 0.164 -18.804 2.184 1.00 96.00 121 LEU A O 1
ATOM 957 N N . THR A 1 122 ? -1.594 -20.186 2.137 1.00 94.38 122 THR A N 1
ATOM 958 C CA . THR A 1 122 ? -0.773 -21.399 1.989 1.00 94.38 122 THR A CA 1
ATOM 959 C C . THR A 1 122 ? 0.018 -21.403 0.683 1.00 94.38 122 THR A C 1
ATOM 961 O O . THR A 1 122 ? 1.183 -21.786 0.695 1.00 94.38 122 THR A O 1
ATOM 964 N N . GLU A 1 123 ? -0.561 -20.919 -0.414 1.00 93.06 123 GLU A N 1
ATOM 965 C CA . GLU A 1 123 ? 0.121 -20.767 -1.705 1.00 93.06 123 GLU A CA 1
ATOM 966 C C . GLU A 1 123 ? 1.265 -19.739 -1.689 1.00 93.06 123 GLU A C 1
ATOM 968 O O . GLU A 1 123 ? 2.124 -19.766 -2.567 1.00 93.06 123 GLU A O 1
ATOM 973 N N . MET A 1 124 ? 1.312 -18.869 -0.675 1.00 94.38 124 MET A N 1
ATOM 974 C CA . MET A 1 124 ? 2.359 -17.857 -0.521 1.00 94.38 124 MET A CA 1
ATOM 975 C C . MET A 1 124 ? 3.517 -18.341 0.363 1.00 94.38 124 MET A C 1
ATOM 977 O O . MET A 1 124 ? 4.560 -17.681 0.442 1.00 94.38 124 MET A O 1
ATOM 981 N N . LYS A 1 125 ? 3.394 -19.518 0.995 1.00 91.69 125 LYS A N 1
ATOM 982 C CA . LYS A 1 125 ? 4.465 -20.119 1.803 1.00 91.69 125 LYS A CA 1
ATOM 983 C C . LYS A 1 125 ? 5.682 -20.427 0.931 1.00 91.69 125 LYS A C 1
ATOM 985 O O . LYS A 1 125 ? 5.591 -21.143 -0.059 1.00 91.69 125 LYS A O 1
ATOM 990 N N . GLY A 1 126 ? 6.837 -19.882 1.310 1.00 91.25 126 GLY A N 1
ATOM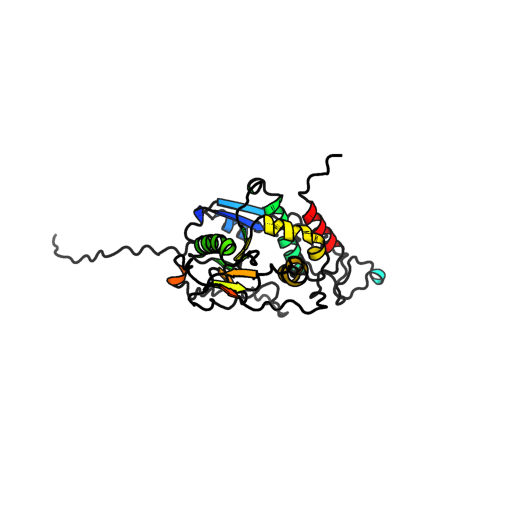 991 C CA . GLY A 1 126 ? 8.086 -20.031 0.552 1.00 91.25 126 GLY A CA 1
ATOM 992 C C . GLY A 1 126 ? 8.151 -19.210 -0.742 1.00 91.25 126 GLY A C 1
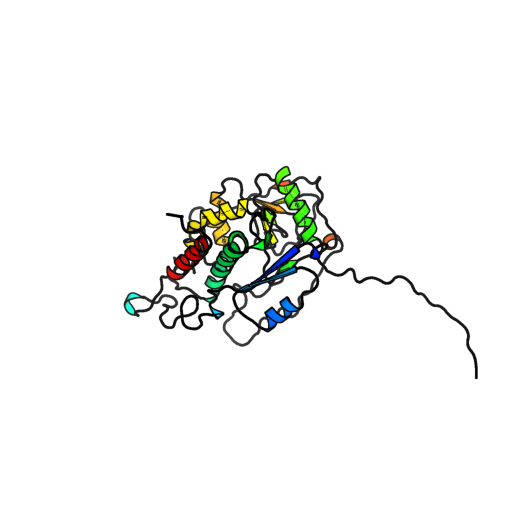ATOM 993 O O . GLY A 1 126 ? 9.171 -19.246 -1.430 1.00 91.25 126 GLY A O 1
ATOM 994 N N . PHE A 1 127 ? 7.108 -18.441 -1.075 1.00 94.75 127 PHE A N 1
ATOM 995 C CA . PHE A 1 127 ? 7.160 -17.508 -2.192 1.00 94.75 127 PHE A CA 1
ATOM 996 C C . PHE A 1 127 ? 8.122 -16.357 -1.868 1.00 94.75 127 PHE A C 1
ATOM 998 O O . PHE A 1 127 ? 7.902 -15.589 -0.929 1.00 94.75 127 PHE A O 1
ATOM 1005 N N . ASN A 1 128 ? 9.179 -16.243 -2.676 1.00 92.94 128 ASN A N 1
ATOM 1006 C CA . ASN A 1 128 ? 10.211 -15.201 -2.581 1.00 92.94 128 ASN A CA 1
ATOM 1007 C C . ASN A 1 128 ? 10.132 -14.18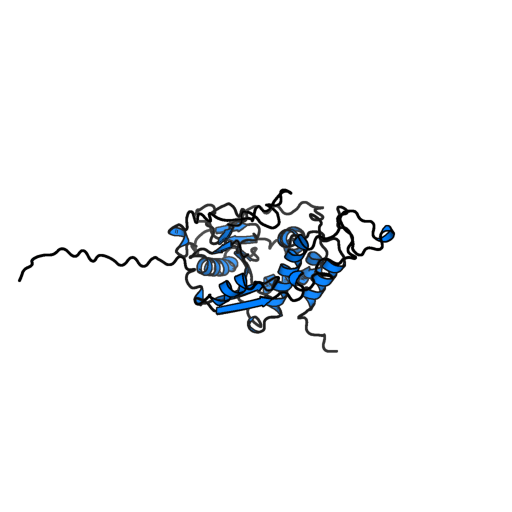4 -3.732 1.00 92.94 128 ASN A C 1
ATOM 1009 O O . ASN A 1 128 ? 11.019 -13.342 -3.891 1.00 92.94 128 ASN A O 1
ATOM 1013 N N . GLY A 1 129 ? 9.090 -14.280 -4.564 1.00 95.19 129 GLY A N 1
ATOM 1014 C CA . GLY A 1 129 ? 8.832 -13.322 -5.629 1.00 95.19 129 GLY A CA 1
ATOM 1015 C C . GLY A 1 129 ? 8.318 -11.985 -5.096 1.00 95.19 129 GLY A C 1
ATOM 1016 O O . GLY A 1 129 ? 8.278 -11.730 -3.891 1.00 95.19 129 GLY A O 1
ATOM 1017 N N . HIS A 1 130 ? 7.943 -11.110 -6.024 1.00 96.94 130 HIS A N 1
ATOM 1018 C CA . HIS A 1 130 ? 7.377 -9.807 -5.698 1.00 96.94 130 HIS A CA 1
ATOM 1019 C C . HIS A 1 130 ? 5.859 -9.835 -5.877 1.00 96.94 130 HIS A C 1
ATOM 1021 O O . HIS A 1 130 ? 5.364 -10.501 -6.786 1.00 96.94 130 HIS A O 1
ATOM 1027 N N . ILE A 1 131 ? 5.146 -9.085 -5.039 1.00 98.00 131 ILE A N 1
ATOM 1028 C CA . ILE A 1 131 ? 3.701 -8.859 -5.150 1.00 98.00 131 ILE A CA 1
ATOM 1029 C C . ILE A 1 131 ? 3.492 -7.384 -5.469 1.00 98.00 131 ILE A C 1
ATOM 1031 O O . ILE A 1 131 ? 4.102 -6.533 -4.821 1.00 98.00 131 ILE A O 1
ATOM 1035 N N . MET A 1 132 ? 2.678 -7.100 -6.485 1.00 97.94 132 MET A N 1
ATOM 1036 C CA . MET A 1 132 ? 2.256 -5.748 -6.850 1.00 97.94 132 MET A CA 1
ATOM 1037 C C . MET A 1 132 ? 0.887 -5.476 -6.238 1.00 97.94 132 MET A C 1
ATOM 1039 O O . MET A 1 132 ? -0.035 -6.261 -6.445 1.00 97.94 132 MET A O 1
ATOM 1043 N N . PHE A 1 133 ? 0.761 -4.359 -5.533 1.00 98.06 133 PHE A N 1
ATOM 1044 C CA . PHE A 1 133 ? -0.475 -3.942 -4.882 1.00 98.06 133 PHE A CA 1
ATOM 1045 C C . PHE A 1 133 ? -1.119 -2.788 -5.654 1.00 98.06 133 PHE A C 1
ATOM 1047 O O . PHE A 1 133 ? -0.435 -1.850 -6.073 1.00 98.06 133 PHE A O 1
ATOM 1054 N N . ILE A 1 134 ? -2.427 -2.889 -5.873 1.00 96.00 134 ILE A N 1
ATOM 1055 C CA . ILE A 1 134 ? -3.267 -1.928 -6.592 1.00 96.00 134 ILE A CA 1
ATOM 1056 C C . ILE A 1 134 ? -4.617 -1.812 -5.875 1.00 96.00 134 ILE A C 1
ATOM 1058 O O . ILE A 1 134 ? -4.995 -2.732 -5.153 1.00 96.00 134 ILE A O 1
ATOM 1062 N N . GLU A 1 135 ? -5.317 -0.707 -6.105 1.00 94.81 135 GLU A N 1
ATOM 1063 C CA . GLU A 1 135 ? -6.650 -0.403 -5.583 1.00 94.81 135 GLU A CA 1
ATOM 1064 C C . GLU A 1 135 ? -7.667 -0.490 -6.741 1.00 94.81 135 GLU A C 1
ATOM 1066 O O . GLU A 1 135 ? -7.286 -0.593 -7.915 1.00 94.81 135 GLU A O 1
ATOM 1071 N N . GLU A 1 136 ? -8.956 -0.535 -6.423 1.00 91.19 136 GLU A N 1
ATOM 1072 C CA . GLU A 1 136 ? -10.062 -0.748 -7.365 1.00 91.19 136 GLU A CA 1
ATOM 1073 C C . GLU A 1 136 ? -10.229 0.377 -8.396 1.00 91.19 136 GLU A C 1
ATOM 1075 O O . GLU A 1 136 ? -10.761 0.149 -9.485 1.00 91.19 136 GLU A O 1
ATOM 1080 N N . ASP A 1 137 ? -9.723 1.568 -8.084 1.00 89.38 137 ASP A N 1
ATOM 1081 C CA . ASP A 1 137 ? -9.724 2.751 -8.941 1.00 89.38 137 ASP A CA 1
ATOM 1082 C C . ASP A 1 137 ? -8.395 2.946 -9.702 1.00 89.38 137 ASP A C 1
ATOM 1084 O O . ASP A 1 137 ? -8.123 4.000 -10.297 1.00 89.38 137 ASP A O 1
ATOM 1088 N N . HIS A 1 138 ? -7.569 1.892 -9.749 1.00 91.50 138 HIS A N 1
ATOM 1089 C CA . HIS A 1 138 ? -6.392 1.817 -10.600 1.00 91.50 138 HIS A CA 1
ATOM 1090 C C . HIS A 1 138 ? -6.669 1.069 -11.910 1.00 91.50 138 HIS A C 1
ATOM 1092 O O . HIS A 1 138 ? -7.135 -0.068 -11.948 1.00 91.50 138 HIS A O 1
ATOM 1098 N N . TYR A 1 139 ? -6.243 1.661 -13.022 1.00 90.88 139 TYR A N 1
ATOM 1099 C CA . TYR A 1 139 ? -6.184 1.014 -14.326 1.00 90.88 139 TYR A CA 1
ATOM 1100 C C . TYR A 1 139 ? -4.760 0.550 -14.647 1.00 90.88 139 TYR A C 1
ATOM 1102 O O . TYR A 1 139 ? -3.848 1.363 -14.813 1.00 90.88 139 TYR A O 1
ATOM 1110 N N . VAL A 1 140 ? -4.556 -0.761 -14.779 1.00 93.12 140 VAL A N 1
ATOM 1111 C CA . VAL A 1 140 ? -3.251 -1.361 -15.102 1.00 93.12 140 VAL A CA 1
ATOM 1112 C C . VAL A 1 140 ? -3.026 -1.382 -16.618 1.00 93.12 140 VAL A C 1
ATOM 1114 O O . VAL A 1 140 ? -3.847 -1.902 -17.370 1.00 93.12 140 VAL A O 1
ATOM 1117 N N . LEU A 1 141 ? -1.896 -0.840 -17.084 1.00 93.88 141 LEU A N 1
ATOM 1118 C CA . LEU A 1 141 ? -1.598 -0.716 -18.516 1.00 93.88 141 LEU A CA 1
ATOM 1119 C C . LEU A 1 141 ? -1.032 -2.010 -19.118 1.00 93.88 141 LEU A C 1
ATOM 1121 O O . LEU A 1 141 ? -0.426 -2.813 -18.402 1.00 93.88 141 LEU A O 1
ATOM 1125 N N . PRO A 1 142 ? -1.149 -2.211 -20.448 1.00 95.06 142 PRO A N 1
ATOM 1126 C CA . PRO A 1 142 ? -0.755 -3.471 -21.074 1.00 95.06 142 PRO A CA 1
ATOM 1127 C C . PRO A 1 142 ? 0.706 -3.889 -20.824 1.00 95.06 142 PRO A C 1
ATOM 1129 O O . PRO A 1 142 ? 1.025 -5.078 -20.768 1.00 95.06 142 PRO A O 1
ATOM 1132 N N . ASN A 1 143 ? 1.606 -2.917 -20.658 1.00 95.38 143 ASN A N 1
ATOM 1133 C CA . ASN A 1 143 ? 3.027 -3.132 -20.394 1.00 95.38 143 ASN A CA 1
ATOM 1134 C C . ASN A 1 143 ? 3.373 -3.464 -18.929 1.00 95.38 143 ASN A C 1
ATOM 1136 O O . ASN A 1 143 ? 4.515 -3.852 -18.665 1.00 95.38 143 ASN A O 1
ATOM 1140 N N . ALA A 1 144 ? 2.434 -3.325 -17.987 1.00 96.19 144 ALA A N 1
ATOM 1141 C CA . ALA A 1 144 ? 2.738 -3.239 -16.561 1.00 96.19 144 ALA A CA 1
ATOM 1142 C C . ALA A 1 144 ? 3.456 -4.462 -16.010 1.00 96.19 144 ALA A C 1
ATOM 1144 O O . ALA A 1 144 ? 4.531 -4.329 -15.427 1.00 96.19 144 ALA A O 1
ATOM 1145 N N . TYR A 1 145 ? 2.916 -5.655 -16.260 1.00 96.50 145 TYR A N 1
ATOM 1146 C CA . TYR A 1 145 ? 3.486 -6.893 -15.735 1.00 96.50 145 TYR A CA 1
ATOM 1147 C C . TYR A 1 145 ? 4.949 -7.078 -16.164 1.00 96.50 145 TYR A C 1
ATOM 1149 O O . TYR A 1 145 ? 5.842 -7.270 -15.338 1.00 96.50 145 TYR A O 1
ATOM 1157 N N . ARG A 1 146 ? 5.226 -6.924 -17.462 1.00 96.75 146 ARG A N 1
ATOM 1158 C CA . ARG A 1 146 ? 6.582 -7.076 -18.004 1.00 96.75 146 ARG A CA 1
ATOM 1159 C C . ARG A 1 146 ? 7.517 -5.957 -17.555 1.00 96.75 146 ARG A C 1
ATOM 1161 O O . ARG A 1 146 ? 8.676 -6.225 -17.247 1.00 96.75 146 ARG A O 1
ATOM 1168 N N . ASN A 1 147 ? 7.034 -4.717 -17.492 1.00 97.62 147 ASN A N 1
ATOM 1169 C CA . ASN A 1 147 ? 7.821 -3.594 -16.993 1.00 97.62 147 ASN A CA 1
ATOM 1170 C C . ASN A 1 147 ? 8.237 -3.808 -15.535 1.00 97.62 147 ASN A C 1
ATOM 1172 O O . ASN A 1 147 ? 9.408 -3.614 -15.213 1.00 97.62 147 ASN A O 1
ATOM 1176 N N . ILE A 1 148 ? 7.323 -4.264 -14.677 1.00 97.50 148 ILE A N 1
ATOM 1177 C CA . ILE A 1 148 ? 7.613 -4.573 -13.274 1.00 97.50 148 ILE A CA 1
ATOM 1178 C C . ILE A 1 148 ? 8.649 -5.697 -13.162 1.00 97.50 148 ILE A C 1
ATOM 1180 O O . ILE A 1 148 ? 9.623 -5.534 -12.431 1.00 97.50 148 ILE A O 1
ATOM 1184 N N . GLN A 1 149 ? 8.534 -6.776 -13.947 1.00 97.00 149 GLN A N 1
ATOM 1185 C CA . GLN A 1 149 ? 9.556 -7.836 -13.990 1.00 97.00 149 GLN A CA 1
ATOM 1186 C C . GLN A 1 149 ? 10.950 -7.286 -14.349 1.00 97.00 149 GLN A C 1
ATOM 1188 O O . GLN A 1 149 ? 11.949 -7.624 -13.707 1.00 97.00 149 GLN A O 1
ATOM 1193 N N . ILE A 1 150 ? 11.029 -6.402 -15.352 1.00 97.75 150 ILE A N 1
ATOM 1194 C CA . ILE A 1 150 ? 12.290 -5.760 -15.753 1.00 97.75 150 ILE A CA 1
ATOM 1195 C C . ILE A 1 150 ? 12.821 -4.861 -14.626 1.00 97.75 150 ILE A C 1
ATOM 1197 O O . ILE A 1 150 ? 14.009 -4.922 -14.303 1.00 97.75 150 ILE A O 1
ATOM 1201 N N . LEU A 1 151 ? 11.964 -4.037 -14.018 1.00 98.38 151 LEU A N 1
ATOM 1202 C CA . LEU A 1 151 ? 12.340 -3.120 -12.940 1.00 98.38 151 LEU A CA 1
ATOM 1203 C C . LEU A 1 151 ? 12.835 -3.869 -11.702 1.00 98.38 151 LEU A C 1
ATOM 1205 O O . LEU A 1 151 ? 13.845 -3.461 -11.137 1.00 98.38 151 LEU A O 1
ATOM 1209 N N . VAL A 1 152 ? 12.200 -4.981 -11.323 1.00 97.38 152 VAL A N 1
ATOM 1210 C CA . VAL A 1 152 ? 12.631 -5.840 -10.207 1.00 97.38 152 VAL A CA 1
ATOM 1211 C C . VAL A 1 152 ? 14.071 -6.323 -10.412 1.00 97.38 152 VAL A C 1
ATOM 1213 O O . VAL A 1 152 ? 14.916 -6.124 -9.542 1.00 97.38 152 VAL A O 1
ATOM 1216 N N . ASN A 1 153 ? 14.392 -6.860 -11.594 1.00 96.50 153 ASN A N 1
ATOM 1217 C CA . ASN A 1 153 ? 15.751 -7.316 -11.928 1.00 96.50 153 ASN A CA 1
ATOM 1218 C C . ASN A 1 153 ? 16.766 -6.155 -11.973 1.00 96.50 153 ASN A C 1
ATOM 1220 O O . ASN A 1 153 ? 17.942 -6.309 -11.639 1.00 96.50 153 ASN A O 1
ATOM 1224 N N . LEU A 1 154 ? 16.334 -4.962 -12.393 1.00 97.88 154 LEU A N 1
ATOM 1225 C CA . LEU A 1 154 ? 17.194 -3.778 -12.423 1.00 97.88 154 LEU A CA 1
ATOM 1226 C C . LEU A 1 154 ? 17.400 -3.156 -11.040 1.00 97.88 154 LEU A C 1
ATOM 1228 O O . LEU A 1 154 ? 18.468 -2.584 -10.813 1.00 97.88 154 LEU A O 1
ATOM 1232 N N . LYS A 1 155 ? 16.429 -3.272 -10.127 1.00 96.75 155 LYS A N 1
ATOM 1233 C CA . LYS A 1 155 ? 16.481 -2.723 -8.766 1.00 96.75 155 LYS A CA 1
ATOM 1234 C C . LYS A 1 155 ? 17.746 -3.179 -8.051 1.00 96.75 155 LYS A C 1
ATOM 1236 O O . LYS A 1 155 ? 18.516 -2.340 -7.601 1.00 96.75 155 LYS A O 1
ATOM 1241 N N . GLU A 1 156 ? 18.022 -4.481 -8.057 1.00 90.38 156 GLU A N 1
ATOM 1242 C CA . GLU A 1 156 ? 19.198 -5.069 -7.398 1.00 90.38 156 GLU A CA 1
ATOM 1243 C C . GLU A 1 156 ? 20.526 -4.523 -7.941 1.00 90.38 156 GLU A C 1
ATOM 1245 O O . GLU A 1 156 ? 21.467 -4.293 -7.187 1.00 90.38 156 GLU A O 1
ATOM 1250 N N . LYS A 1 157 ? 20.596 -4.261 -9.251 1.00 95.25 157 LYS A N 1
ATOM 1251 C CA . LYS A 1 157 ? 21.835 -3.867 -9.944 1.00 95.25 157 LYS A CA 1
ATOM 1252 C C . LYS A 1 157 ? 22.060 -2.359 -9.982 1.00 95.25 157 LYS A C 1
ATOM 1254 O O . LYS A 1 157 ? 23.197 -1.908 -10.079 1.00 95.25 157 LYS A O 1
ATOM 1259 N N . LYS A 1 158 ? 20.982 -1.572 -10.001 1.00 97.19 158 LYS A N 1
ATOM 1260 C CA . LYS A 1 158 ? 21.029 -0.128 -10.285 1.00 97.19 158 LYS A CA 1
ATOM 1261 C C . LYS A 1 158 ? 20.491 0.748 -9.167 1.00 97.19 158 LYS A C 1
ATOM 1263 O O . LYS A 1 158 ? 20.816 1.933 -9.133 1.00 97.19 158 LYS A O 1
ATOM 1268 N N . CYS A 1 159 ? 19.681 0.190 -8.277 1.00 96.62 159 CYS A N 1
ATOM 1269 C CA . CYS A 1 159 ? 19.139 0.894 -7.128 1.00 96.62 159 CYS A CA 1
ATOM 1270 C C . CYS A 1 159 ? 19.188 0.003 -5.875 1.00 96.62 159 CYS A C 1
ATOM 1272 O O . CYS A 1 159 ? 18.143 -0.393 -5.360 1.00 96.62 159 CYS A O 1
ATOM 1274 N N . PRO A 1 160 ? 20.387 -0.306 -5.342 1.00 92.69 160 PRO A N 1
ATOM 1275 C CA . PRO A 1 160 ? 20.515 -1.124 -4.130 1.00 92.69 160 PRO A CA 1
ATOM 1276 C C . PRO A 1 160 ? 19.888 -0.463 -2.887 1.00 92.69 160 PRO A C 1
ATOM 1278 O O . PRO A 1 160 ? 19.613 -1.131 -1.900 1.00 92.69 160 PRO A O 1
ATOM 1281 N N . TYR A 1 161 ? 19.625 0.847 -2.945 1.00 93.06 161 TYR A N 1
ATOM 1282 C CA . TYR A 1 161 ? 18.902 1.625 -1.933 1.00 93.06 161 TYR A CA 1
ATOM 1283 C C . TYR A 1 161 ? 17.380 1.701 -2.182 1.00 93.06 161 TYR A C 1
ATOM 1285 O O . TYR A 1 161 ? 16.675 2.394 -1.447 1.00 93.06 161 TYR A O 1
ATOM 1293 N N . CYS A 1 162 ? 16.864 1.021 -3.214 1.00 96.94 162 CYS A N 1
ATOM 1294 C CA . CYS A 1 162 ? 15.431 0.888 -3.453 1.00 96.94 162 CYS A CA 1
ATOM 1295 C C . CYS A 1 162 ? 14.874 -0.362 -2.759 1.00 96.94 162 CYS A C 1
ATOM 1297 O O . CYS A 1 162 ? 15.330 -1.488 -2.995 1.00 96.94 162 CYS A O 1
ATOM 1299 N N . ILE A 1 163 ? 13.831 -0.169 -1.958 1.00 96.06 163 ILE A N 1
ATOM 1300 C CA . ILE A 1 163 ? 13.089 -1.248 -1.298 1.00 96.06 163 ILE A CA 1
ATOM 1301 C C . ILE A 1 163 ? 11.985 -1.810 -2.193 1.00 96.06 163 ILE A C 1
ATOM 1303 O O . ILE A 1 163 ? 11.706 -2.997 -2.124 1.00 96.06 163 ILE A O 1
ATOM 1307 N N . ALA A 1 164 ? 11.433 -1.008 -3.099 1.00 97.38 164 ALA A N 1
ATOM 1308 C CA . ALA A 1 164 ? 10.329 -1.404 -3.966 1.00 97.38 164 ALA A CA 1
ATOM 1309 C C . ALA A 1 164 ? 10.601 -1.055 -5.437 1.00 97.38 164 ALA A C 1
ATOM 1311 O O . ALA A 1 164 ? 11.614 -0.430 -5.779 1.00 97.38 164 ALA A O 1
ATOM 1312 N N . VAL A 1 165 ? 9.683 -1.473 -6.303 1.00 98.31 165 VAL A N 1
ATOM 1313 C CA . VAL A 1 165 ? 9.462 -0.863 -7.617 1.00 98.31 165 VAL A CA 1
ATOM 1314 C C . VAL A 1 165 ? 8.026 -0.349 -7.692 1.00 98.31 165 VAL A C 1
ATOM 1316 O O . VAL A 1 165 ? 7.147 -0.916 -7.048 1.00 98.31 165 VAL A O 1
ATOM 1319 N N . ASN A 1 166 ? 7.774 0.715 -8.451 1.00 97.44 166 ASN A N 1
ATOM 1320 C CA . ASN A 1 166 ? 6.431 1.277 -8.619 1.00 97.44 166 ASN A CA 1
ATOM 1321 C C . ASN A 1 166 ? 6.025 1.276 -10.090 1.00 97.44 166 ASN A C 1
ATOM 1323 O O . ASN A 1 166 ? 6.843 1.528 -10.981 1.00 97.44 166 ASN A O 1
ATOM 1327 N N . ALA A 1 167 ? 4.740 1.017 -10.328 1.00 97.19 167 ALA A N 1
ATOM 1328 C CA . ALA A 1 167 ? 4.153 1.090 -11.658 1.00 97.19 167 ALA A CA 1
ATOM 1329 C C . ALA A 1 167 ? 3.938 2.538 -12.118 1.00 97.19 167 ALA A C 1
ATOM 1331 O O . ALA A 1 167 ? 3.964 2.778 -13.320 1.00 97.19 167 ALA A O 1
ATOM 1332 N N . ALA A 1 168 ? 3.762 3.492 -11.202 1.00 95.62 168 ALA A N 1
ATOM 1333 C CA . ALA A 1 168 ? 3.482 4.892 -11.515 1.00 95.62 168 ALA A CA 1
ATOM 1334 C C . ALA A 1 168 ? 4.440 5.867 -10.806 1.00 95.62 168 ALA A C 1
ATOM 1336 O O . ALA A 1 168 ? 5.114 5.464 -9.852 1.00 95.62 168 ALA A O 1
ATOM 1337 N N . PRO A 1 169 ? 4.522 7.131 -11.266 1.00 94.81 169 PRO A N 1
ATOM 1338 C CA . PRO A 1 169 ? 5.147 8.212 -10.511 1.00 94.81 169 PRO A CA 1
ATOM 1339 C C . PRO A 1 169 ? 4.467 8.467 -9.160 1.00 94.81 169 PRO A C 1
ATOM 1341 O O . PRO A 1 169 ? 3.286 8.174 -8.995 1.00 94.81 169 PRO A O 1
ATOM 1344 N N . LEU A 1 170 ? 5.201 9.075 -8.222 1.00 91.62 170 LEU A N 1
ATOM 1345 C CA . LEU A 1 170 ? 4.644 9.559 -6.950 1.00 91.62 170 LEU A CA 1
ATOM 1346 C C . LEU A 1 170 ? 3.464 10.524 -7.158 1.00 91.62 170 LEU A C 1
ATOM 1348 O O . LEU A 1 170 ? 2.479 10.458 -6.432 1.00 91.62 170 LEU A O 1
ATOM 1352 N N . ASP A 1 171 ? 3.591 11.440 -8.120 1.00 90.19 171 ASP A N 1
ATOM 1353 C CA . ASP A 1 171 ? 2.477 12.276 -8.559 1.00 90.19 171 ASP A CA 1
ATOM 1354 C C . ASP A 1 171 ? 1.555 11.438 -9.449 1.00 90.19 171 ASP A C 1
ATOM 1356 O O . ASP A 1 171 ? 1.850 11.209 -10.625 1.00 90.19 171 ASP A O 1
ATOM 1360 N N . VAL A 1 172 ? 0.445 10.982 -8.870 1.00 83.88 172 VAL A N 1
ATOM 1361 C CA . VAL A 1 172 ? -0.526 10.093 -9.523 1.00 83.88 172 VAL A CA 1
ATOM 1362 C C . VAL A 1 172 ? -1.224 10.736 -10.724 1.00 83.88 172 VAL A C 1
ATOM 1364 O O . VAL A 1 172 ? -1.760 10.023 -11.571 1.00 83.88 172 VAL A O 1
ATOM 1367 N N . THR A 1 173 ? -1.170 12.067 -10.849 1.00 84.81 173 THR A N 1
ATOM 1368 C CA . THR A 1 173 ? -1.704 12.798 -12.010 1.00 84.81 173 THR A CA 1
ATOM 1369 C C . THR A 1 173 ? -0.734 12.805 -13.198 1.00 84.81 173 THR A C 1
ATOM 1371 O O . THR A 1 173 ? -1.123 13.077 -14.337 1.00 84.81 173 THR A O 1
ATOM 1374 N N . SER A 1 174 ? 0.537 12.461 -12.967 1.00 88.88 174 SER A N 1
ATOM 1375 C CA . SER A 1 174 ? 1.587 12.475 -13.981 1.00 88.88 174 SER A CA 1
ATOM 1376 C C . SER A 1 174 ? 1.670 11.162 -14.763 1.00 88.88 174 SER A C 1
ATOM 1378 O O . SER A 1 174 ? 1.702 10.061 -14.213 1.00 88.88 174 SER A O 1
ATOM 1380 N N . ARG A 1 175 ? 1.837 11.261 -16.089 1.00 88.88 175 ARG A N 1
ATOM 1381 C CA . ARG A 1 175 ? 2.182 10.113 -16.954 1.00 88.88 175 ARG A CA 1
ATOM 1382 C C . ARG A 1 175 ? 3.667 9.734 -16.889 1.00 88.88 175 ARG A C 1
ATOM 1384 O O . ARG A 1 175 ? 4.049 8.726 -17.484 1.00 88.88 175 ARG A O 1
ATOM 1391 N N . GLY A 1 176 ? 4.486 10.496 -16.162 1.00 91.38 176 GLY A N 1
ATOM 1392 C CA . GLY A 1 176 ? 5.941 10.368 -16.117 1.00 91.38 176 GLY A CA 1
ATOM 1393 C C . GLY A 1 176 ? 6.654 11.255 -17.143 1.00 91.38 176 GLY A C 1
ATOM 1394 O O . GLY A 1 176 ? 6.049 11.848 -18.032 1.00 91.38 176 GLY A O 1
ATOM 1395 N N . GLU A 1 177 ? 7.972 11.364 -17.013 1.00 94.06 177 GLU A N 1
ATOM 1396 C CA . GLU A 1 177 ? 8.810 12.307 -17.757 1.00 94.06 177 GLU A CA 1
ATOM 1397 C C . GLU A 1 177 ? 9.059 11.897 -19.218 1.00 94.06 177 GLU A C 1
ATOM 1399 O O . GLU A 1 177 ? 9.601 12.681 -19.995 1.00 94.06 177 GLU A O 1
ATOM 1404 N N . GLY A 1 178 ? 8.772 10.646 -19.593 1.00 92.12 178 GLY A N 1
ATOM 1405 C CA . GLY A 1 178 ? 8.974 10.130 -20.954 1.00 92.12 178 GLY A CA 1
ATOM 1406 C C . GLY A 1 178 ? 10.438 10.075 -21.422 1.00 92.12 178 GLY A C 1
ATOM 1407 O O . GLY A 1 178 ? 10.704 9.841 -22.601 1.00 92.12 178 GLY A O 1
ATOM 1408 N N . SER A 1 179 ? 11.406 10.289 -20.524 1.00 94.19 179 SER A N 1
ATOM 1409 C CA . SER A 1 179 ? 12.831 10.363 -20.863 1.00 94.19 179 SER A CA 1
ATOM 1410 C C . SER A 1 179 ? 13.525 8.989 -20.889 1.00 94.19 179 SER A C 1
ATOM 1412 O O . SER A 1 179 ? 13.009 7.986 -20.407 1.00 94.19 179 SER A O 1
ATOM 1414 N N . ARG A 1 180 ? 14.751 8.913 -21.424 1.00 96.19 180 ARG A N 1
ATOM 1415 C CA . ARG A 1 180 ? 15.568 7.677 -21.464 1.00 96.19 180 ARG A CA 1
ATOM 1416 C C . ARG A 1 180 ? 16.308 7.419 -20.141 1.00 96.19 180 ARG A C 1
ATOM 1418 O O . ARG A 1 180 ? 17.529 7.226 -20.132 1.00 96.19 180 ARG A O 1
ATOM 1425 N N . LYS A 1 181 ? 15.588 7.476 -19.020 1.00 97.81 181 LYS A N 1
ATOM 1426 C CA . LYS A 1 181 ? 16.108 7.298 -17.655 1.00 97.81 181 LYS A CA 1
ATOM 1427 C C . LYS A 1 181 ? 15.168 6.417 -16.834 1.00 97.81 181 LYS A C 1
ATOM 1429 O O . LYS A 1 181 ? 13.984 6.313 -17.129 1.00 97.81 181 LYS A O 1
ATOM 1434 N N . LEU A 1 182 ? 15.723 5.785 -15.808 1.00 98.31 182 LEU A N 1
ATOM 1435 C CA . LEU A 1 182 ? 14.947 5.225 -14.700 1.00 98.31 182 LEU A CA 1
ATOM 1436 C C . LEU A 1 182 ? 14.911 6.248 -13.573 1.00 98.31 182 LEU A C 1
ATOM 1438 O O . LEU A 1 182 ? 15.805 7.093 -13.499 1.00 98.31 182 LEU A O 1
ATOM 1442 N N . TYR A 1 183 ? 13.945 6.132 -12.674 1.00 98.00 183 TYR A N 1
ATOM 1443 C CA . TYR A 1 183 ? 13.788 7.079 -11.579 1.00 98.00 183 TYR A CA 1
ATOM 1444 C C . TYR A 1 183 ? 13.747 6.355 -10.243 1.00 98.00 183 TYR A C 1
ATOM 1446 O O . TYR A 1 183 ? 13.002 5.391 -10.080 1.00 98.00 183 TYR A O 1
ATOM 1454 N N . ALA A 1 184 ? 14.586 6.811 -9.315 1.00 97.62 184 ALA A N 1
ATOM 1455 C CA . ALA A 1 184 ? 14.516 6.443 -7.914 1.00 97.62 184 ALA A CA 1
ATOM 1456 C C . ALA A 1 184 ? 13.833 7.580 -7.149 1.00 97.62 184 ALA A C 1
ATOM 1458 O O . ALA A 1 184 ? 14.365 8.693 -7.098 1.00 97.62 184 ALA A O 1
ATOM 1459 N N . GLU A 1 185 ? 12.680 7.299 -6.551 1.00 94.81 185 GLU A N 1
ATOM 1460 C CA . GLU A 1 185 ? 11.855 8.289 -5.847 1.00 94.81 185 GLU A CA 1
ATOM 1461 C C . GLU A 1 185 ? 11.176 7.709 -4.599 1.00 94.81 185 GLU A C 1
ATOM 1463 O O . GLU A 1 185 ? 11.447 6.577 -4.201 1.00 94.81 185 GLU A O 1
ATOM 1468 N N . LYS A 1 186 ? 10.304 8.503 -3.974 1.00 93.62 186 LYS A N 1
ATOM 1469 C CA . LYS A 1 186 ? 9.424 8.090 -2.881 1.00 93.62 186 LYS A CA 1
ATOM 1470 C C . LYS A 1 186 ? 8.453 7.003 -3.395 1.00 93.62 186 LYS A C 1
ATOM 1472 O O . LYS A 1 186 ? 7.740 7.250 -4.357 1.00 93.62 186 LYS A O 1
ATOM 1477 N N . VAL A 1 187 ? 8.441 5.813 -2.784 1.00 94.12 187 VAL A N 1
ATOM 1478 C CA . VAL A 1 187 ? 7.385 4.775 -2.928 1.00 94.12 187 VAL A CA 1
ATOM 1479 C C . VAL A 1 187 ? 5.991 5.420 -2.935 1.00 94.12 187 VAL A C 1
ATOM 1481 O O . VAL A 1 187 ? 5.572 5.987 -1.926 1.00 94.12 187 VAL A O 1
ATOM 1484 N N . GLY A 1 188 ? 5.297 5.350 -4.069 1.00 92.50 188 GLY A N 1
ATOM 1485 C CA . GLY A 1 188 ? 3.903 5.783 -4.200 1.00 92.50 188 GLY A CA 1
ATOM 1486 C C . GLY A 1 188 ? 2.916 4.674 -3.828 1.00 92.50 188 GLY A C 1
ATOM 1487 O O . GLY A 1 188 ? 3.319 3.524 -3.651 1.00 92.50 188 GLY A O 1
ATOM 1488 N N . ASN A 1 189 ? 1.631 5.012 -3.762 1.00 89.44 189 ASN A N 1
ATOM 1489 C CA . ASN A 1 189 ? 0.521 4.091 -3.475 1.00 89.44 189 ASN A CA 1
ATOM 1490 C C . ASN A 1 189 ? -0.010 3.351 -4.723 1.00 89.44 189 ASN A C 1
ATOM 1492 O O . ASN A 1 189 ? -0.670 2.327 -4.596 1.00 89.44 189 ASN A O 1
ATOM 1496 N N . VAL A 1 190 ? 0.353 3.779 -5.936 1.00 93.31 190 VAL A N 1
ATOM 1497 C CA . VAL A 1 190 ? -0.082 3.117 -7.178 1.00 93.31 190 VAL A CA 1
ATOM 1498 C C . VAL A 1 190 ? 0.930 2.064 -7.644 1.00 93.31 190 VAL A C 1
ATOM 1500 O O . VAL A 1 190 ? 2.044 2.382 -8.085 1.00 93.31 190 VAL A O 1
ATOM 1503 N N . GLY A 1 191 ? 0.535 0.788 -7.591 1.00 96.00 191 GLY A N 1
ATOM 1504 C CA . GLY A 1 191 ? 1.313 -0.321 -8.152 1.00 96.00 191 GLY A CA 1
ATOM 1505 C C . GLY A 1 191 ? 2.661 -0.534 -7.464 1.00 96.00 191 GLY A C 1
ATOM 1506 O O . GLY A 1 191 ? 3.644 -0.878 -8.131 1.00 96.00 191 GLY A O 1
ATOM 1507 N N . TYR A 1 192 ? 2.749 -0.270 -6.157 1.00 97.19 192 TYR A N 1
ATOM 1508 C CA . TYR A 1 192 ? 3.965 -0.544 -5.395 1.00 97.19 192 TYR A CA 1
ATOM 1509 C C . TYR A 1 192 ? 4.175 -2.051 -5.288 1.00 97.19 192 TYR A C 1
ATOM 1511 O O . TYR A 1 192 ? 3.246 -2.830 -5.087 1.00 97.19 192 TYR A O 1
ATOM 1519 N N . THR A 1 193 ? 5.420 -2.465 -5.489 1.00 98.38 193 THR A N 1
ATOM 1520 C CA . THR A 1 193 ? 5.777 -3.867 -5.668 1.00 98.38 193 THR A CA 1
ATOM 1521 C C . THR A 1 193 ? 7.033 -4.196 -4.885 1.00 98.38 193 THR A C 1
ATOM 1523 O O . THR A 1 193 ? 8.088 -3.591 -5.103 1.00 98.38 193 THR A O 1
ATOM 1526 N N . PHE A 1 194 ? 6.951 -5.181 -3.997 1.00 97.88 194 PHE A N 1
ATOM 1527 C CA . PHE A 1 194 ? 8.084 -5.618 -3.183 1.00 97.88 194 PHE A CA 1
ATOM 1528 C C . PHE A 1 194 ? 7.996 -7.104 -2.824 1.00 97.88 194 PHE A C 1
ATOM 1530 O O . PHE A 1 194 ? 7.002 -7.768 -3.118 1.00 97.88 194 PHE A O 1
ATOM 1537 N N . ASN A 1 195 ? 9.076 -7.639 -2.254 1.00 97.25 195 ASN A N 1
ATOM 1538 C CA . ASN A 1 195 ? 9.215 -9.052 -1.909 1.00 97.25 195 ASN A CA 1
ATOM 1539 C C . ASN A 1 195 ? 9.105 -9.303 -0.396 1.00 97.25 195 ASN A C 1
ATOM 1541 O O . ASN A 1 195 ? 9.049 -8.373 0.412 1.00 97.25 195 ASN A O 1
ATOM 1545 N N . ARG A 1 196 ? 9.161 -10.583 -0.017 1.00 97.12 196 ARG A N 1
ATOM 1546 C CA . ARG A 1 196 ? 9.073 -11.042 1.374 1.00 97.12 196 ARG A CA 1
ATOM 1547 C C . ARG A 1 196 ? 10.070 -10.361 2.317 1.00 97.12 196 ARG A C 1
ATOM 1549 O O . ARG A 1 196 ? 9.683 -9.946 3.397 1.00 97.12 196 ARG A O 1
ATOM 1556 N N . THR A 1 197 ? 11.317 -10.150 1.895 1.00 95.81 197 THR A N 1
ATOM 1557 C CA . THR A 1 197 ? 12.331 -9.468 2.724 1.00 95.81 197 THR A CA 1
ATOM 1558 C C . THR A 1 197 ? 11.922 -8.042 3.097 1.00 95.81 197 THR A C 1
ATOM 1560 O O . THR A 1 197 ? 12.234 -7.558 4.181 1.00 95.81 197 THR A O 1
ATOM 1563 N N . VAL A 1 198 ? 11.239 -7.330 2.199 1.00 96.88 198 VAL A N 1
ATOM 1564 C CA . VAL A 1 198 ? 10.728 -5.984 2.489 1.00 96.88 198 VAL A CA 1
ATOM 1565 C C . VAL A 1 198 ? 9.506 -6.071 3.393 1.00 96.88 198 VAL A C 1
ATOM 1567 O O . VAL A 1 198 ? 9.427 -5.297 4.343 1.00 96.88 198 VAL A O 1
ATOM 1570 N N . TRP A 1 199 ? 8.608 -7.032 3.150 1.00 97.69 199 TRP A N 1
ATOM 1571 C CA . TRP A 1 199 ? 7.474 -7.295 4.036 1.00 97.69 199 TRP A CA 1
ATOM 1572 C C . TRP A 1 199 ? 7.919 -7.563 5.475 1.00 97.69 199 TRP A C 1
ATOM 1574 O O . TRP A 1 199 ? 7.450 -6.880 6.372 1.00 97.69 199 TRP A O 1
ATOM 1584 N N . GLU A 1 200 ? 8.878 -8.459 5.704 1.00 97.06 200 GLU A N 1
ATOM 1585 C CA . GLU A 1 200 ? 9.378 -8.792 7.047 1.00 97.06 200 GLU A CA 1
ATOM 1586 C C . GLU A 1 200 ? 9.902 -7.553 7.791 1.00 97.06 200 GLU A C 1
ATOM 1588 O O . GLU A 1 200 ? 9.686 -7.392 8.991 1.00 97.06 200 GLU A O 1
ATOM 1593 N N . ARG A 1 201 ? 10.539 -6.618 7.073 1.00 97.12 201 ARG A N 1
ATOM 1594 C CA . ARG A 1 201 ? 10.978 -5.339 7.650 1.00 97.12 201 ARG A CA 1
ATOM 1595 C C . ARG A 1 201 ? 9.806 -4.421 7.994 1.00 97.12 201 ARG A C 1
ATOM 1597 O O . ARG A 1 201 ? 9.887 -3.722 8.998 1.00 97.12 201 ARG A O 1
ATOM 1604 N N . ILE A 1 202 ? 8.756 -4.396 7.169 1.00 98.06 202 ILE A N 1
ATOM 1605 C CA . ILE A 1 202 ? 7.522 -3.630 7.416 1.00 98.06 202 ILE A CA 1
ATOM 1606 C C . ILE A 1 202 ? 6.782 -4.218 8.621 1.00 98.06 202 ILE A C 1
ATOM 1608 O O . ILE A 1 202 ? 6.453 -3.492 9.556 1.00 98.06 202 ILE A O 1
ATOM 1612 N N . HIS A 1 203 ? 6.580 -5.534 8.621 1.00 98.00 203 HIS A N 1
ATOM 1613 C CA . HIS A 1 203 ? 5.907 -6.298 9.666 1.00 98.00 203 HIS A CA 1
ATOM 1614 C C . HIS A 1 203 ? 6.589 -6.139 11.028 1.00 98.00 203 HIS A C 1
ATOM 1616 O O . HIS A 1 203 ? 5.921 -5.842 12.017 1.00 98.00 203 HIS A O 1
ATOM 1622 N N . ALA A 1 204 ? 7.927 -6.153 11.072 1.00 97.69 204 ALA A N 1
ATOM 1623 C CA . ALA A 1 204 ? 8.696 -5.870 12.288 1.00 97.69 204 ALA A CA 1
ATOM 1624 C C . ALA A 1 204 ? 8.412 -4.480 12.902 1.00 97.69 204 ALA A C 1
ATOM 1626 O O . ALA A 1 204 ? 8.708 -4.249 14.076 1.00 97.69 204 ALA A O 1
ATOM 1627 N N . GLN A 1 205 ? 7.837 -3.547 12.134 1.00 98.00 205 GLN A N 1
ATOM 1628 C CA . GLN A 1 205 ? 7.414 -2.224 12.597 1.00 98.00 205 GLN A CA 1
ATOM 1629 C C . GLN A 1 205 ? 5.907 -2.140 12.897 1.00 98.00 205 GLN A C 1
ATOM 1631 O O . GLN A 1 205 ? 5.369 -1.034 12.971 1.00 98.00 205 GLN A O 1
ATOM 1636 N N . ALA A 1 206 ? 5.221 -3.266 13.136 1.00 98.38 206 ALA A N 1
ATOM 1637 C CA . ALA A 1 206 ? 3.787 -3.314 13.450 1.00 98.38 206 ALA A CA 1
ATOM 1638 C C . ALA A 1 206 ? 3.367 -2.304 14.530 1.00 98.38 206 ALA A C 1
ATOM 1640 O O . ALA A 1 206 ? 2.381 -1.591 14.371 1.00 98.38 206 ALA A O 1
ATOM 1641 N N . LYS A 1 207 ? 4.155 -2.164 15.606 1.00 98.31 207 LYS A N 1
ATOM 1642 C CA . LYS A 1 207 ? 3.883 -1.172 16.663 1.00 98.31 207 LYS A CA 1
ATOM 1643 C C . LYS A 1 207 ? 3.967 0.269 16.160 1.00 98.31 207 LYS A C 1
ATOM 1645 O O . LYS A 1 207 ? 3.139 1.082 16.551 1.00 98.31 207 LYS A O 1
ATOM 1650 N N . GLN A 1 208 ? 4.935 0.585 15.299 1.00 97.62 208 GLN A N 1
ATOM 1651 C CA . GLN A 1 208 ? 5.050 1.923 14.710 1.00 97.62 208 GLN A CA 1
ATOM 1652 C C . GLN A 1 208 ? 3.854 2.224 13.804 1.00 97.62 208 GLN A C 1
ATOM 1654 O O . GLN A 1 208 ? 3.333 3.333 13.832 1.00 97.62 208 GLN A O 1
ATOM 1659 N N . PHE A 1 209 ? 3.390 1.231 13.042 1.00 98.50 209 PHE A N 1
ATOM 1660 C CA . PHE A 1 209 ? 2.242 1.379 12.153 1.00 98.50 209 PHE A CA 1
ATOM 1661 C C . PHE A 1 209 ? 0.917 1.512 12.924 1.00 98.50 209 PHE A C 1
ATOM 1663 O O . PHE A 1 209 ? 0.161 2.467 12.729 1.00 98.50 209 PHE A O 1
ATOM 1670 N N . CYS A 1 210 ? 0.643 0.573 13.831 1.00 98.56 210 CYS A N 1
ATOM 1671 C CA . CYS A 1 210 ? -0.643 0.466 14.514 1.00 98.56 210 CYS A CA 1
ATOM 1672 C C . CYS A 1 210 ? -0.856 1.510 15.613 1.00 98.56 210 CYS A C 1
ATOM 1674 O O . CYS A 1 210 ? -2.004 1.767 15.957 1.00 98.56 210 CYS A O 1
ATOM 1676 N N . LEU A 1 211 ? 0.204 2.097 16.183 1.00 98.12 211 LEU A N 1
ATOM 1677 C CA . LEU A 1 211 ? 0.084 3.085 17.267 1.00 98.12 211 LEU A CA 1
ATOM 1678 C C . LEU A 1 211 ? 0.200 4.537 16.796 1.00 98.12 211 LEU A C 1
ATOM 1680 O O . LEU A 1 211 ? -0.079 5.441 17.583 1.00 98.12 211 LEU A O 1
ATOM 1684 N N . PHE A 1 212 ? 0.622 4.767 15.552 1.00 97.88 212 PHE A N 1
ATOM 1685 C CA . PHE A 1 212 ? 0.699 6.110 14.995 1.00 97.88 212 PHE A CA 1
ATOM 1686 C C . PHE A 1 212 ? -0.693 6.640 14.679 1.00 97.88 212 PHE A C 1
ATOM 1688 O O . PHE A 1 212 ? -1.484 5.957 14.021 1.00 97.88 212 PHE A O 1
ATOM 1695 N N . ASP A 1 213 ? -0.972 7.848 15.163 1.00 97.62 213 ASP A N 1
ATOM 1696 C CA . ASP A 1 213 ? -2.288 8.465 15.094 1.00 97.62 213 ASP A CA 1
ATOM 1697 C C . ASP A 1 213 ? -2.556 9.097 13.722 1.00 97.62 213 ASP A C 1
ATOM 1699 O O . ASP A 1 213 ? -2.577 10.313 13.546 1.00 97.62 213 ASP A O 1
ATOM 1703 N N . ASP A 1 214 ? -2.692 8.230 12.727 1.00 97.50 214 ASP A N 1
ATOM 1704 C CA . ASP A 1 214 ? -3.040 8.583 11.361 1.00 97.50 214 ASP A CA 1
ATOM 1705 C C . ASP A 1 214 ? -3.824 7.430 10.734 1.00 97.50 214 ASP A C 1
ATOM 1707 O O . ASP A 1 214 ? -3.339 6.294 10.691 1.00 97.50 214 ASP A O 1
ATOM 1711 N N . TYR A 1 215 ? -5.042 7.697 10.271 1.00 96.44 215 TYR A N 1
ATOM 1712 C CA . TYR A 1 215 ? -5.882 6.686 9.628 1.00 96.44 215 TYR A CA 1
ATOM 1713 C C . TYR A 1 215 ? -5.416 6.320 8.208 1.00 96.44 215 TYR A C 1
ATOM 1715 O O . TYR A 1 215 ? -5.904 5.340 7.657 1.00 96.44 215 TYR A O 1
ATOM 1723 N N . ASN A 1 216 ? -4.476 7.054 7.604 1.00 96.56 216 ASN A N 1
ATOM 1724 C CA . ASN A 1 216 ? -3.969 6.760 6.264 1.00 96.56 216 ASN A CA 1
ATOM 1725 C C . ASN A 1 216 ? -2.801 5.769 6.360 1.00 96.56 216 ASN A C 1
ATOM 1727 O O . ASN A 1 216 ? -1.772 6.032 7.003 1.00 96.56 216 ASN A O 1
ATOM 1731 N N . TRP A 1 217 ? -2.942 4.604 5.725 1.00 96.88 217 TRP A N 1
ATOM 1732 C CA . TRP A 1 217 ? -1.921 3.555 5.767 1.00 96.88 217 TRP A CA 1
ATOM 1733 C C . TRP A 1 217 ? -0.611 4.020 5.113 1.00 96.88 217 TRP A C 1
ATOM 1735 O O . TRP A 1 217 ? 0.468 3.807 5.661 1.00 96.88 217 TRP A O 1
ATOM 1745 N N . ASP A 1 218 ? -0.686 4.715 3.983 1.00 94.56 218 ASP A N 1
ATOM 1746 C CA . ASP A 1 218 ? 0.447 5.160 3.172 1.00 94.56 218 ASP A CA 1
ATOM 1747 C C . ASP A 1 218 ? 1.225 6.310 3.832 1.00 94.56 218 ASP A C 1
ATOM 1749 O O . ASP A 1 218 ? 2.463 6.305 3.851 1.00 94.56 218 ASP A O 1
ATOM 1753 N N . ILE A 1 219 ? 0.521 7.258 4.457 1.00 94.69 219 ILE A N 1
ATOM 1754 C CA . ILE A 1 219 ? 1.129 8.310 5.278 1.00 94.69 219 ILE A CA 1
ATOM 1755 C C . ILE A 1 219 ? 1.841 7.685 6.472 1.00 94.69 219 ILE A C 1
ATOM 1757 O O . ILE A 1 219 ? 3.007 8.011 6.701 1.00 94.69 219 ILE A O 1
ATOM 1761 N N . THR A 1 220 ? 1.193 6.744 7.167 1.00 96.69 220 THR A N 1
ATOM 1762 C CA . THR A 1 220 ? 1.798 5.986 8.274 1.00 96.69 220 THR A CA 1
ATOM 1763 C C . THR A 1 220 ? 3.080 5.272 7.827 1.00 96.69 220 THR A C 1
ATOM 1765 O O . THR A 1 220 ? 4.109 5.331 8.512 1.00 96.69 220 THR A O 1
ATOM 1768 N N . MET A 1 221 ? 3.064 4.639 6.648 1.00 95.75 221 MET A N 1
ATOM 1769 C CA . MET A 1 221 ? 4.249 3.992 6.083 1.00 95.75 221 MET A CA 1
ATOM 1770 C C . MET A 1 221 ? 5.397 4.991 5.899 1.00 95.75 221 MET A C 1
ATOM 1772 O O . MET A 1 221 ? 6.535 4.709 6.275 1.00 95.75 221 MET A O 1
ATOM 1776 N N . TRP A 1 222 ? 5.111 6.181 5.375 1.00 93.19 222 TRP A N 1
ATOM 1777 C CA . TRP A 1 222 ? 6.117 7.209 5.108 1.00 93.19 222 TRP A CA 1
ATOM 1778 C C . TRP A 1 222 ? 6.621 7.973 6.320 1.00 93.19 222 TRP A C 1
ATOM 1780 O O . TRP A 1 222 ? 7.772 8.414 6.322 1.00 93.19 222 TRP A O 1
ATOM 1790 N N . SER A 1 223 ? 5.769 8.178 7.315 1.00 93.38 223 SER A N 1
ATOM 1791 C CA . SER A 1 223 ? 6.103 8.937 8.513 1.00 93.38 223 SER A CA 1
ATOM 1792 C C . SER A 1 223 ? 6.795 8.073 9.563 1.00 93.38 223 SER A C 1
ATOM 1794 O O . SER A 1 223 ? 7.677 8.574 10.261 1.00 93.38 223 SER A O 1
ATOM 1796 N N . ARG A 1 224 ? 6.426 6.787 9.674 1.00 94.25 224 ARG A N 1
ATOM 1797 C CA . ARG A 1 224 ? 6.859 5.926 10.786 1.00 94.25 224 ARG A CA 1
ATOM 1798 C C . ARG A 1 224 ? 7.532 4.627 10.385 1.00 94.25 224 ARG A C 1
ATOM 1800 O O . ARG A 1 224 ? 8.453 4.226 11.084 1.00 94.25 224 ARG A O 1
ATOM 1807 N N . VAL A 1 225 ? 7.130 3.979 9.291 1.00 95.31 225 VAL A N 1
ATOM 1808 C CA . VAL A 1 225 ? 7.680 2.656 8.939 1.00 95.31 225 VAL A CA 1
ATOM 1809 C C . VAL A 1 225 ? 8.952 2.776 8.110 1.00 95.31 225 VAL A C 1
ATOM 1811 O O . VAL A 1 225 ? 10.027 2.411 8.583 1.00 95.31 225 VAL A O 1
ATOM 1814 N N . TYR A 1 226 ? 8.873 3.322 6.896 1.00 93.62 226 TYR A N 1
ATOM 1815 C CA . TYR A 1 226 ? 10.020 3.425 5.996 1.00 93.62 226 TYR A CA 1
ATOM 1816 C C . TYR A 1 226 ? 11.212 4.161 6.614 1.00 93.62 226 TYR A C 1
ATOM 1818 O O . TYR A 1 226 ? 12.316 3.653 6.456 1.00 93.62 226 TYR A O 1
ATOM 1826 N N . PRO A 1 227 ? 11.071 5.264 7.380 1.00 91.31 227 PRO A N 1
ATOM 1827 C CA . PRO A 1 227 ? 12.219 5.919 8.015 1.00 91.31 227 PRO A CA 1
ATOM 1828 C C . PRO A 1 227 ? 13.089 4.999 8.890 1.00 91.31 227 PRO A C 1
ATOM 1830 O O . PRO A 1 227 ? 14.294 5.224 9.002 1.00 91.31 227 PRO A O 1
ATOM 1833 N N . THR A 1 228 ? 12.527 3.919 9.449 1.00 92.94 228 THR A N 1
ATOM 1834 C CA . THR A 1 228 ? 13.291 2.914 10.220 1.00 92.94 228 THR A CA 1
ATOM 1835 C C . THR A 1 228 ? 14.257 2.096 9.355 1.00 92.94 228 THR A C 1
ATOM 1837 O O . THR A 1 228 ? 15.141 1.413 9.868 1.00 92.94 228 THR A O 1
ATOM 1840 N N . PHE A 1 229 ? 14.135 2.173 8.026 1.00 92.31 229 PHE A N 1
ATOM 1841 C CA . PHE A 1 229 ? 14.944 1.421 7.068 1.00 92.31 229 PHE A CA 1
ATOM 1842 C C . PHE A 1 229 ? 16.271 2.114 6.728 1.00 92.31 229 PHE A C 1
ATOM 1844 O O . PHE A 1 229 ? 17.045 1.592 5.916 1.00 92.31 229 PHE A O 1
ATOM 1851 N N . GLY A 1 230 ? 16.548 3.268 7.345 1.00 87.31 230 GLY A N 1
ATOM 1852 C CA . GLY A 1 230 ? 17.760 4.050 7.141 1.00 87.31 230 GLY A CA 1
ATOM 1853 C C . GLY A 1 230 ? 17.777 4.719 5.768 1.00 87.31 230 GLY A C 1
ATOM 1854 O O . GLY A 1 230 ? 16.843 5.412 5.383 1.00 87.31 230 GLY A O 1
ATOM 1855 N N . SER A 1 231 ? 18.850 4.518 5.004 1.00 80.88 231 SER A N 1
ATOM 1856 C CA . SER A 1 231 ? 19.005 5.112 3.667 1.00 80.88 231 SER A CA 1
ATOM 1857 C C . SER A 1 231 ? 18.177 4.418 2.572 1.00 80.88 231 SER A C 1
ATOM 1859 O O . SER A 1 231 ? 18.084 4.934 1.452 1.00 80.88 231 SER A O 1
ATOM 1861 N N . ALA A 1 232 ? 17.570 3.265 2.876 1.00 80.25 232 ALA A N 1
ATOM 1862 C CA . ALA A 1 232 ? 16.798 2.454 1.940 1.00 80.25 232 ALA A CA 1
ATOM 1863 C C . ALA A 1 232 ? 15.312 2.853 1.940 1.00 80.25 232 ALA A C 1
ATOM 1865 O O . ALA A 1 232 ? 14.478 2.178 2.538 1.00 80.25 232 ALA A O 1
ATOM 1866 N N . LEU A 1 233 ? 14.999 3.962 1.267 1.00 86.81 233 LEU A N 1
ATOM 1867 C CA . LEU A 1 233 ? 13.652 4.554 1.226 1.00 86.81 233 LEU A CA 1
ATOM 1868 C C . LEU A 1 233 ? 13.073 4.647 -0.188 1.00 86.81 233 LEU A C 1
ATOM 1870 O O . LEU A 1 233 ? 11.988 5.176 -0.377 1.00 86.81 233 LEU A O 1
ATOM 1874 N N . TYR A 1 234 ? 13.804 4.208 -1.209 1.00 95.62 234 TYR A N 1
ATOM 1875 C CA . TYR A 1 234 ? 13.434 4.514 -2.586 1.00 95.62 234 TYR A CA 1
ATOM 1876 C C . TYR A 1 234 ? 12.590 3.406 -3.217 1.00 95.62 234 TYR A C 1
ATOM 1878 O O . TYR A 1 234 ? 12.679 2.232 -2.852 1.00 95.62 234 TYR A O 1
ATOM 1886 N N . THR A 1 235 ? 11.823 3.779 -4.229 1.00 97.25 235 THR A N 1
ATOM 1887 C CA . THR A 1 235 ? 11.277 2.865 -5.228 1.00 97.25 235 THR A CA 1
ATOM 1888 C C . THR A 1 235 ? 11.947 3.113 -6.571 1.00 97.25 235 THR A C 1
ATOM 1890 O O . THR A 1 235 ? 12.313 4.252 -6.867 1.00 97.25 235 THR A O 1
ATOM 1893 N N . LEU A 1 236 ? 12.124 2.069 -7.383 1.00 98.44 236 LEU A N 1
ATOM 1894 C CA . LEU A 1 236 ? 12.568 2.209 -8.770 1.00 98.44 236 LEU A CA 1
ATOM 1895 C C . LEU A 1 236 ? 11.359 2.171 -9.707 1.00 98.44 236 LEU A C 1
ATOM 1897 O O . LEU A 1 236 ? 10.570 1.231 -9.665 1.00 98.44 236 LEU A O 1
ATOM 1901 N N . ARG A 1 237 ? 11.263 3.130 -10.625 1.00 97.88 237 ARG A N 1
ATOM 1902 C CA . ARG A 1 237 ? 10.242 3.122 -11.677 1.00 97.88 237 ARG A CA 1
ATOM 1903 C C . ARG A 1 237 ? 10.798 3.472 -13.053 1.00 97.88 237 ARG A C 1
ATOM 1905 O O . ARG A 1 237 ? 11.926 3.959 -13.207 1.00 97.88 237 ARG A O 1
ATOM 1912 N N . GLY A 1 238 ? 9.970 3.219 -14.061 1.00 97.31 238 GLY A N 1
ATOM 1913 C CA . GLY A 1 238 ? 10.183 3.684 -15.424 1.00 97.31 238 GLY A CA 1
ATOM 1914 C C . GLY A 1 238 ? 9.940 5.187 -15.609 1.00 97.31 238 GLY A C 1
ATOM 1915 O O . GLY A 1 238 ? 9.463 5.868 -14.700 1.00 97.31 238 GLY A O 1
ATOM 1916 N N . PRO A 1 239 ? 10.239 5.712 -16.809 1.00 95.44 239 PRO A N 1
ATOM 1917 C CA . PRO A 1 239 ? 9.962 7.101 -17.179 1.00 95.44 239 PRO A CA 1
ATOM 1918 C C . PRO A 1 239 ? 8.495 7.359 -17.534 1.00 95.44 239 PRO A C 1
ATOM 1920 O O . PRO A 1 239 ? 8.121 8.502 -17.767 1.00 95.44 239 PRO A O 1
ATOM 1923 N N . ARG A 1 240 ? 7.686 6.304 -17.663 1.00 94.00 240 ARG A N 1
ATOM 1924 C CA . ARG A 1 240 ? 6.262 6.371 -17.987 1.00 94.00 240 ARG A CA 1
ATOM 1925 C C . ARG A 1 240 ? 5.486 5.512 -17.011 1.00 94.00 240 ARG A C 1
ATOM 1927 O O . ARG A 1 240 ? 5.985 4.461 -16.598 1.00 94.00 240 ARG A O 1
ATOM 1934 N N . SER A 1 241 ? 4.273 5.942 -16.690 1.00 93.44 241 SER A N 1
ATOM 1935 C CA . SER A 1 241 ? 3.398 5.144 -15.850 1.00 93.44 241 SER A CA 1
ATOM 1936 C C . SER A 1 241 ? 2.947 3.861 -16.555 1.00 93.44 241 SER A C 1
ATOM 1938 O O . SER A 1 241 ? 2.692 3.844 -17.758 1.00 93.44 241 SER A O 1
ATOM 1940 N N . SER A 1 242 ? 2.843 2.789 -15.779 1.00 95.44 242 SER A N 1
ATOM 1941 C CA . SER A 1 242 ? 2.293 1.477 -16.123 1.00 95.44 242 SER A CA 1
ATOM 1942 C C . SER A 1 242 ? 0.973 1.194 -15.379 1.00 95.44 242 SER A C 1
ATOM 1944 O O . SER A 1 242 ? 0.368 0.148 -15.585 1.00 95.44 242 SER A O 1
ATOM 1946 N N . ALA A 1 243 ? 0.501 2.123 -14.543 1.00 93.81 243 ALA A N 1
ATOM 1947 C CA . ALA A 1 243 ? -0.824 2.099 -13.918 1.00 93.81 243 ALA A CA 1
ATOM 1948 C C . ALA A 1 243 ? -1.381 3.530 -13.773 1.00 93.81 243 ALA A C 1
ATOM 1950 O O . ALA A 1 243 ? -0.615 4.489 -13.715 1.00 93.81 243 ALA A O 1
ATOM 1951 N N . ILE A 1 244 ? -2.695 3.715 -13.775 1.00 90.50 244 ILE A N 1
ATOM 1952 C CA . ILE A 1 244 ? -3.337 5.040 -13.746 1.00 90.50 244 ILE A CA 1
ATOM 1953 C C . ILE A 1 244 ? -4.363 5.062 -12.631 1.00 90.50 244 ILE A C 1
ATOM 1955 O O . ILE A 1 244 ? -5.204 4.176 -12.600 1.00 90.50 244 ILE A O 1
ATOM 1959 N N . HIS A 1 245 ? -4.330 6.075 -11.776 1.00 87.44 245 HIS A N 1
ATOM 1960 C CA . HIS A 1 245 ? -5.416 6.344 -10.843 1.00 87.44 245 HIS A CA 1
ATOM 1961 C C . HIS A 1 245 ? -6.523 7.106 -11.579 1.00 87.44 245 HIS A C 1
ATOM 1963 O O . HIS A 1 245 ? -6.275 8.206 -12.082 1.00 87.44 245 HIS A O 1
ATOM 1969 N N . PHE A 1 246 ? -7.709 6.509 -11.714 1.00 82.25 246 PHE A N 1
ATOM 1970 C CA . PHE A 1 246 ? -8.840 7.133 -12.413 1.00 82.25 246 PHE A CA 1
ATOM 1971 C C . PHE A 1 246 ? -9.958 7.598 -11.476 1.00 82.25 246 PHE A C 1
ATOM 1973 O O . PHE A 1 246 ? -10.818 8.351 -11.937 1.00 82.25 246 PHE A O 1
ATOM 1980 N N . GLY A 1 247 ? -9.933 7.192 -10.203 1.00 72.56 247 GLY A N 1
ATOM 1981 C CA . GLY A 1 247 ? -10.910 7.614 -9.206 1.00 72.56 247 GLY A CA 1
ATOM 1982 C C . GLY A 1 247 ? -10.943 9.135 -9.066 1.00 72.56 247 GLY A C 1
ATOM 1983 O O . GLY A 1 247 ? -9.903 9.785 -8.927 1.00 72.56 247 GLY A O 1
ATOM 1984 N N . ARG A 1 248 ? -12.146 9.715 -9.147 1.00 65.19 248 ARG A N 1
ATOM 1985 C CA . ARG A 1 248 ? -12.395 11.153 -8.910 1.00 65.19 248 ARG A CA 1
ATOM 1986 C C . ARG A 1 248 ? -13.201 11.418 -7.640 1.00 65.19 248 ARG A C 1
ATOM 1988 O O . ARG A 1 248 ? -13.356 12.565 -7.242 1.00 65.19 248 ARG A O 1
ATOM 1995 N N . CYS A 1 249 ? -13.743 10.370 -7.030 1.00 59.03 249 CYS A N 1
ATOM 1996 C CA . CYS A 1 249 ? -14.473 10.420 -5.774 1.00 59.03 249 CYS A CA 1
ATOM 1997 C C . CYS A 1 249 ? -14.061 9.228 -4.915 1.00 59.03 249 CYS A C 1
ATOM 1999 O O . CYS A 1 249 ? -14.461 8.092 -5.146 1.00 59.03 249 CYS A O 1
ATOM 2001 N N . GLY A 1 250 ? -13.218 9.498 -3.930 1.00 58.06 250 GLY A N 1
ATOM 2002 C CA . GLY A 1 250 ? -12.760 8.500 -2.971 1.00 58.06 250 GLY A CA 1
ATOM 2003 C C . GLY A 1 250 ? -13.066 8.938 -1.549 1.00 58.06 250 GLY A C 1
ATOM 2004 O O . GLY A 1 250 ? -13.840 9.866 -1.309 1.00 58.06 250 GLY A O 1
ATOM 2005 N N . LEU A 1 251 ? -12.391 8.315 -0.585 1.00 59.72 251 LEU A N 1
ATOM 2006 C CA . LEU A 1 251 ? -12.528 8.626 0.841 1.00 59.72 251 LEU A CA 1
ATOM 2007 C C . LEU A 1 251 ? -12.381 10.130 1.164 1.00 59.72 251 LEU A C 1
ATOM 2009 O O . LEU A 1 251 ? -12.994 10.621 2.115 1.00 59.72 251 LEU A O 1
ATOM 2013 N N . HIS A 1 252 ? -11.593 10.852 0.360 1.00 54.25 252 HIS A N 1
ATOM 2014 C CA . HIS A 1 252 ? -11.215 12.250 0.576 1.00 54.25 252 HIS A CA 1
ATOM 2015 C C . HIS A 1 252 ? -11.969 13.273 -0.296 1.00 54.25 252 HIS A C 1
ATOM 2017 O O . HIS A 1 252 ? -11.873 14.467 -0.020 1.00 54.25 252 HIS A O 1
ATOM 2023 N N . GLU A 1 253 ? -12.744 12.852 -1.305 1.00 46.19 253 GLU A N 1
ATOM 2024 C CA . GLU A 1 253 ? -13.454 13.762 -2.221 1.00 46.19 253 GLU A CA 1
ATOM 2025 C C . GLU A 1 253 ? -14.890 13.279 -2.494 1.00 46.19 253 GLU A C 1
ATOM 2027 O O . GLU A 1 253 ? -15.095 12.143 -2.911 1.00 46.19 253 GLU A O 1
ATOM 2032 N N . GLY A 1 254 ? -15.896 14.150 -2.298 1.00 43.88 254 GLY A N 1
ATOM 2033 C CA . GLY A 1 254 ? -17.252 13.917 -2.830 1.00 43.88 254 GLY A CA 1
ATOM 2034 C C . GLY A 1 254 ? -18.455 14.062 -1.890 1.00 43.88 254 GLY A C 1
ATOM 2035 O O . GLY A 1 254 ? -19.574 13.874 -2.351 1.00 43.88 254 GLY A O 1
ATOM 2036 N N . TYR A 1 255 ? -18.298 14.437 -0.617 1.00 45.00 255 TYR A N 1
ATOM 2037 C CA . TYR A 1 255 ? -19.450 14.644 0.282 1.00 45.00 255 TYR A CA 1
ATOM 2038 C C . TYR A 1 255 ? -19.630 16.113 0.678 1.00 45.00 255 TYR A C 1
ATOM 2040 O O . TYR A 1 255 ? -19.464 16.490 1.837 1.00 45.00 255 TYR A O 1
ATOM 2048 N N . ASN A 1 256 ? -20.036 16.948 -0.283 1.00 40.47 256 ASN A N 1
ATOM 2049 C CA . ASN A 1 256 ? -20.807 18.135 0.080 1.00 40.47 256 ASN A CA 1
ATOM 2050 C C . ASN A 1 256 ? -22.188 17.668 0.563 1.00 40.47 256 ASN A C 1
ATOM 2052 O O . ASN A 1 256 ? -22.901 16.945 -0.130 1.00 40.47 256 ASN A O 1
ATOM 2056 N N . GLN A 1 257 ? -22.537 18.054 1.788 1.00 44.06 257 GLN A N 1
ATOM 2057 C CA . GLN A 1 257 ? -23.778 17.711 2.476 1.00 44.06 257 GLN A CA 1
ATOM 2058 C C . GLN A 1 257 ? -24.998 18.334 1.776 1.00 44.06 257 GLN A C 1
ATOM 2060 O O . GLN A 1 257 ? -25.414 19.419 2.168 1.00 44.06 257 GLN A O 1
ATOM 2065 N N . SER A 1 258 ? -25.568 17.705 0.739 1.00 37.69 258 SER A N 1
ATOM 2066 C CA . SER A 1 258 ? -27.002 17.811 0.372 1.00 37.69 258 SER A CA 1
ATOM 2067 C C . SER A 1 258 ? -27.360 16.990 -0.884 1.00 37.69 258 SER A C 1
ATOM 2069 O O . SER A 1 258 ? -27.117 17.414 -2.008 1.00 37.69 258 SER A O 1
ATOM 2071 N N . GLY A 1 259 ? -28.047 15.855 -0.695 1.00 38.69 259 GLY A N 1
ATOM 2072 C CA . GLY A 1 259 ? -28.811 15.160 -1.746 1.00 38.69 259 GLY A CA 1
ATOM 2073 C C . GLY A 1 259 ? -28.164 13.899 -2.346 1.00 38.69 259 GLY A C 1
ATOM 2074 O O . GLY A 1 259 ? -26.964 13.682 -2.192 1.00 38.69 259 GLY A O 1
ATOM 2075 N N . PRO A 1 260 ? -28.955 13.037 -3.025 1.00 46.94 260 PRO A N 1
ATOM 2076 C CA . PRO A 1 260 ? -28.483 11.780 -3.593 1.00 46.94 260 PRO A CA 1
ATOM 2077 C C . PRO A 1 260 ? -27.776 12.044 -4.929 1.00 46.94 260 PRO A C 1
ATOM 2079 O O . PRO A 1 260 ? -28.282 11.703 -5.996 1.00 46.94 260 PRO A O 1
ATOM 2082 N N . SER A 1 261 ? -26.610 12.684 -4.904 1.00 44.25 261 SER A N 1
ATOM 2083 C CA . SER A 1 261 ? -25.719 12.703 -6.064 1.00 44.25 261 SER A CA 1
ATOM 2084 C C . SER A 1 261 ? -24.800 11.493 -5.966 1.00 44.25 261 SER A C 1
ATOM 2086 O O . SER A 1 261 ? -23.722 11.561 -5.377 1.00 44.25 261 SER A O 1
ATOM 2088 N N . GLY A 1 262 ? -25.273 10.363 -6.500 1.00 47.22 262 GLY A N 1
ATOM 2089 C CA . GLY A 1 262 ? -24.468 9.158 -6.647 1.00 47.22 262 GLY A CA 1
ATOM 2090 C C . GLY A 1 262 ? -23.179 9.514 -7.369 1.00 47.22 262 GLY A C 1
ATOM 2091 O O . GLY A 1 262 ? -23.230 10.113 -8.449 1.00 47.22 262 GLY A O 1
ATOM 2092 N N . CYS A 1 263 ? -22.037 9.196 -6.759 1.00 49.81 263 CYS A N 1
ATOM 2093 C CA . CYS A 1 263 ? -20.793 9.399 -7.460 1.00 49.81 263 CYS A CA 1
ATOM 2094 C C . CYS A 1 263 ? -20.796 8.502 -8.696 1.00 49.81 263 CYS A C 1
ATOM 2096 O O . CYS A 1 263 ? -20.845 7.276 -8.608 1.00 49.81 263 CYS A O 1
ATOM 2098 N N . ARG A 1 264 ? -20.830 9.135 -9.861 1.00 48.78 264 ARG A N 1
ATOM 2099 C CA . ARG A 1 264 ? -20.741 8.464 -11.142 1.00 48.78 264 ARG A CA 1
ATOM 2100 C C . ARG A 1 264 ? -19.458 8.939 -11.789 1.00 48.78 264 ARG A C 1
ATOM 2102 O O . ARG A 1 264 ? -19.420 10.034 -12.346 1.00 48.78 264 ARG A O 1
ATOM 2109 N N . ASP A 1 265 ? -18.461 8.063 -11.818 1.00 53.78 265 ASP A N 1
ATOM 2110 C CA . ASP A 1 265 ? -17.377 8.115 -12.800 1.00 53.78 265 ASP A CA 1
ATOM 2111 C C . ASP A 1 265 ? -17.948 7.773 -14.191 1.00 53.78 265 ASP A C 1
ATOM 2113 O O . ASP A 1 265 ? -17.555 6.824 -14.862 1.00 53.78 265 ASP A O 1
ATOM 2117 N N . SER A 1 266 ? -18.966 8.516 -14.640 1.00 42.25 266 SER A N 1
ATOM 2118 C CA . SER A 1 266 ? -19.725 8.209 -15.857 1.00 42.25 266 SER A CA 1
ATOM 2119 C C . SER A 1 266 ? -18.975 8.544 -17.144 1.00 42.25 266 SER A C 1
ATOM 2121 O O . SER A 1 266 ? -19.525 8.344 -18.217 1.00 42.25 266 SER A O 1
ATOM 2123 N N . ASN A 1 267 ? -17.731 9.015 -17.049 1.00 43.94 267 ASN A N 1
ATOM 2124 C CA . ASN A 1 267 ? -16.842 9.245 -18.179 1.00 43.94 267 ASN A CA 1
ATOM 2125 C C . ASN A 1 267 ? -15.410 8.860 -17.780 1.00 43.94 267 ASN A C 1
ATOM 2127 O O . ASN A 1 267 ? -14.561 9.733 -17.581 1.00 43.94 267 ASN A O 1
ATOM 2131 N N . ILE A 1 268 ? -15.123 7.555 -17.681 1.00 50.94 268 ILE A N 1
ATOM 2132 C CA . ILE A 1 268 ? -13.743 7.070 -17.814 1.00 50.94 268 ILE A CA 1
ATOM 2133 C C . ILE A 1 268 ? -13.340 7.309 -19.275 1.00 50.94 268 ILE A C 1
ATOM 2135 O O . ILE A 1 268 ? -13.373 6.413 -20.120 1.00 50.94 268 ILE A O 1
ATOM 2139 N N . GLU A 1 269 ? -13.013 8.554 -19.617 1.00 47.59 269 GLU A N 1
ATOM 2140 C CA . GLU A 1 269 ? -12.255 8.826 -20.828 1.00 47.59 269 GLU A CA 1
ATOM 2141 C C . GLU A 1 269 ? -10.871 8.209 -20.614 1.00 47.59 269 GLU A C 1
ATOM 2143 O O . GLU A 1 269 ? -9.978 8.826 -20.037 1.00 47.59 269 GLU A O 1
ATOM 2148 N N . PHE A 1 270 ? -10.685 6.968 -21.076 1.00 53.53 270 PHE A N 1
ATOM 2149 C CA . PHE A 1 270 ? -9.374 6.338 -21.260 1.00 53.53 270 PHE A CA 1
ATOM 2150 C C . PHE A 1 270 ? -8.565 7.078 -22.349 1.00 53.53 270 PHE A C 1
ATOM 2152 O O . PHE A 1 270 ? -8.093 6.474 -23.312 1.00 53.53 270 PHE A O 1
ATOM 2159 N N . GLY A 1 271 ? -8.433 8.400 -22.265 1.00 48.94 271 GLY A N 1
ATOM 2160 C CA . GLY A 1 271 ? -7.513 9.170 -23.089 1.00 48.94 271 GLY A CA 1
ATOM 2161 C C . GLY A 1 271 ? -6.129 9.107 -22.448 1.00 48.94 271 GLY A C 1
ATOM 2162 O O . GLY A 1 271 ? -5.898 9.732 -21.427 1.00 48.94 271 GLY A O 1
ATOM 2163 N N . PHE A 1 272 ? -5.138 8.363 -22.920 1.00 65.31 272 PHE A N 1
ATOM 2164 C CA . PHE A 1 272 ? -4.990 7.499 -24.082 1.00 65.31 272 PHE A CA 1
ATOM 2165 C C . PHE A 1 272 ? -4.055 6.375 -23.615 1.00 65.31 272 PHE A C 1
ATOM 2167 O O . PHE A 1 272 ? -2.944 6.663 -23.165 1.00 65.31 272 PHE A O 1
ATOM 2174 N N . VAL A 1 273 ? -4.442 5.102 -23.741 1.00 79.50 273 VAL A N 1
ATOM 2175 C CA . VAL A 1 273 ? -3.424 4.038 -23.763 1.00 79.50 273 VAL A CA 1
ATOM 2176 C C . VAL A 1 273 ? -2.603 4.262 -25.030 1.00 79.50 273 VAL A C 1
ATOM 2178 O O . VAL A 1 273 ? -3.060 3.985 -26.141 1.00 79.50 273 VAL A O 1
ATOM 2181 N N . GLU A 1 274 ? -1.411 4.837 -24.889 1.00 86.56 274 GLU A N 1
ATOM 2182 C CA . GLU A 1 274 ? -0.558 5.123 -26.035 1.00 86.56 274 GLU A CA 1
ATOM 2183 C C . GLU A 1 274 ? 0.051 3.827 -26.581 1.00 86.56 274 GLU A C 1
ATOM 2185 O O . GLU A 1 274 ? 0.247 2.849 -25.859 1.00 86.56 274 GLU A O 1
ATOM 2190 N N . ARG A 1 275 ? 0.464 3.827 -27.855 1.00 87.12 275 ARG A N 1
ATOM 2191 C CA . ARG A 1 275 ? 1.208 2.692 -28.439 1.00 87.12 275 ARG A CA 1
ATOM 2192 C C . ARG A 1 275 ? 2.455 2.327 -27.625 1.00 87.12 275 ARG A C 1
ATOM 2194 O O . ARG A 1 275 ? 2.813 1.156 -27.553 1.00 87.12 275 ARG A O 1
ATOM 2201 N N . ALA A 1 276 ? 3.092 3.314 -26.995 1.00 88.75 276 ALA A N 1
ATOM 2202 C CA . ALA A 1 276 ? 4.239 3.105 -26.114 1.00 88.75 276 ALA A CA 1
ATOM 2203 C C . ALA A 1 276 ? 3.884 2.367 -24.810 1.00 88.75 276 ALA A C 1
ATOM 2205 O O . ALA A 1 276 ? 4.773 1.788 -24.188 1.00 88.75 276 ALA A O 1
ATOM 2206 N N . ASP A 1 277 ? 2.613 2.372 -24.407 1.00 89.94 277 ASP A N 1
ATOM 2207 C CA . ASP A 1 277 ? 2.112 1.727 -23.191 1.00 89.94 277 ASP A CA 1
ATOM 2208 C C . ASP A 1 277 ? 1.597 0.298 -23.473 1.00 89.94 277 ASP A C 1
ATOM 2210 O O . ASP A 1 277 ? 1.349 -0.477 -22.551 1.00 89.94 277 ASP A O 1
ATOM 2214 N N . MET A 1 278 ? 1.489 -0.078 -24.756 1.00 90.31 278 MET A N 1
ATOM 2215 C CA . MET A 1 278 ? 1.038 -1.402 -25.205 1.00 90.31 278 MET A CA 1
ATOM 2216 C C . MET A 1 278 ? 2.128 -2.483 -25.150 1.00 90.31 278 MET A C 1
ATOM 2218 O O . MET A 1 278 ? 1.827 -3.671 -25.245 1.00 90.31 278 MET A O 1
ATOM 2222 N N . VAL A 1 279 ? 3.397 -2.086 -25.031 1.00 91.81 279 VAL A N 1
ATOM 2223 C CA . VAL A 1 279 ? 4.556 -2.988 -25.055 1.00 91.81 279 VAL A CA 1
ATOM 2224 C C . VAL A 1 279 ? 5.541 -2.648 -23.937 1.00 91.81 279 VAL A C 1
ATOM 2226 O O . VAL A 1 279 ? 5.590 -1.494 -23.500 1.00 91.81 279 VAL A O 1
ATOM 2229 N N . PRO A 1 280 ? 6.356 -3.617 -23.476 1.00 93.75 280 PRO A N 1
ATOM 2230 C CA . PRO A 1 280 ? 7.398 -3.345 -22.494 1.00 93.75 280 PRO A CA 1
ATOM 2231 C C . PRO A 1 280 ? 8.329 -2.238 -22.995 1.00 93.75 280 PRO A C 1
ATOM 2233 O O . PRO A 1 280 ? 8.870 -2.320 -24.098 1.00 93.75 280 PRO A O 1
ATOM 2236 N N . ASN A 1 281 ? 8.511 -1.196 -22.189 1.00 94.56 281 ASN A N 1
ATOM 2237 C CA . ASN A 1 281 ? 9.167 0.043 -22.616 1.00 94.56 281 ASN A CA 1
ATOM 2238 C C . ASN A 1 281 ? 10.319 0.469 -21.691 1.00 94.56 281 ASN A C 1
ATOM 2240 O O . ASN A 1 281 ? 10.787 1.604 -21.755 1.00 94.56 281 ASN A O 1
ATOM 2244 N N . ILE A 1 282 ? 10.827 -0.454 -20.870 1.00 97.25 282 ILE A N 1
ATOM 2245 C CA . ILE A 1 282 ? 11.982 -0.241 -19.991 1.00 97.25 282 ILE A CA 1
ATOM 2246 C C . ILE A 1 282 ? 13.266 -0.753 -20.644 1.00 97.25 282 ILE A C 1
ATOM 2248 O O . ILE A 1 282 ? 13.357 -1.907 -21.062 1.00 97.25 282 ILE A O 1
ATOM 2252 N N . ASN A 1 283 ? 14.307 0.084 -20.680 1.00 96.12 283 ASN A N 1
ATOM 2253 C CA . ASN A 1 283 ? 15.614 -0.310 -21.199 1.00 96.12 283 ASN A CA 1
ATOM 2254 C C . ASN A 1 283 ? 16.634 -0.548 -20.075 1.00 96.12 283 ASN A C 1
ATOM 2256 O O . ASN A 1 283 ? 16.966 0.354 -19.303 1.00 96.12 283 ASN A O 1
ATOM 2260 N N . HIS A 1 284 ? 17.231 -1.742 -20.056 1.00 96.12 284 HIS A N 1
ATOM 2261 C CA . HIS A 1 284 ? 18.247 -2.143 -19.079 1.00 96.12 284 HIS A CA 1
ATOM 2262 C C . HIS A 1 284 ? 19.520 -1.282 -19.091 1.00 96.12 284 HIS A C 1
ATOM 2264 O O . HIS A 1 284 ? 20.295 -1.337 -18.140 1.00 96.12 284 HIS A O 1
ATOM 2270 N N . ARG A 1 285 ? 19.779 -0.478 -20.132 1.00 96.25 285 ARG A N 1
ATOM 2271 C CA . ARG A 1 285 ? 20.962 0.401 -20.230 1.00 96.25 285 ARG A CA 1
ATOM 2272 C C . ARG A 1 285 ? 20.748 1.782 -19.614 1.00 96.25 285 ARG A C 1
ATOM 2274 O O . ARG A 1 285 ? 21.726 2.480 -19.367 1.00 96.25 285 ARG A O 1
ATOM 2281 N N . TRP A 1 286 ? 19.509 2.180 -19.328 1.00 97.88 286 TRP A N 1
ATOM 2282 C CA . TRP A 1 286 ? 19.218 3.510 -18.791 1.00 97.88 286 TRP A CA 1
ATOM 2283 C C . TRP A 1 286 ? 19.836 3.731 -17.410 1.00 97.88 286 TRP A C 1
ATOM 2285 O O . TRP A 1 286 ? 19.863 2.828 -16.569 1.00 97.88 286 TRP A O 1
ATOM 2295 N N . ARG A 1 287 ? 20.366 4.937 -17.190 1.00 97.81 287 ARG A N 1
ATOM 2296 C CA . ARG A 1 287 ? 20.870 5.369 -15.881 1.00 97.81 287 ARG A CA 1
ATOM 2297 C C . ARG A 1 287 ? 19.699 5.735 -14.970 1.00 97.81 287 ARG A C 1
ATOM 2299 O O . ARG A 1 287 ? 18.638 6.126 -15.455 1.00 97.81 287 ARG A O 1
ATOM 2306 N N . VAL A 1 288 ? 19.921 5.620 -13.665 1.00 98.31 288 VAL A N 1
ATOM 2307 C CA . VAL A 1 288 ? 18.948 6.015 -12.642 1.00 98.31 288 VAL A CA 1
ATOM 2308 C C . VAL A 1 288 ? 19.145 7.492 -12.321 1.00 98.31 288 VAL A C 1
ATOM 2310 O O . VAL A 1 288 ? 20.249 7.914 -11.978 1.00 98.31 288 VAL A O 1
ATOM 2313 N N . HIS A 1 289 ? 18.084 8.278 -12.451 1.00 97.88 289 HIS A N 1
ATOM 2314 C CA . HIS A 1 289 ? 17.978 9.601 -11.859 1.00 97.88 289 HIS A CA 1
ATOM 2315 C C . HIS A 1 289 ? 17.384 9.458 -10.461 1.00 97.88 289 HIS A C 1
ATOM 2317 O O . HIS A 1 289 ? 16.349 8.820 -10.290 1.00 97.88 289 HIS A O 1
ATOM 2323 N N . LYS A 1 290 ? 18.051 10.024 -9.460 1.00 96.44 290 LYS A N 1
ATOM 2324 C CA . LYS A 1 290 ? 17.620 9.950 -8.067 1.00 96.44 290 LYS A CA 1
ATOM 2325 C C . LYS A 1 290 ? 16.994 11.281 -7.669 1.00 96.44 290 LYS A C 1
ATOM 2327 O O . LYS A 1 290 ? 17.691 12.294 -7.672 1.00 96.44 290 LYS A O 1
ATOM 2332 N N . TYR A 1 291 ? 15.710 11.266 -7.327 1.00 94.94 291 TYR A N 1
ATOM 2333 C CA . TYR A 1 291 ? 15.036 12.428 -6.756 1.00 94.94 291 TYR A CA 1
ATOM 2334 C C . TYR A 1 291 ? 15.446 12.637 -5.299 1.00 94.94 291 TYR A C 1
ATOM 2336 O O . TYR A 1 291 ? 15.834 11.701 -4.603 1.00 94.94 291 TYR A O 1
ATOM 2344 N N . SER A 1 292 ? 15.347 13.877 -4.824 1.00 90.88 292 SER A N 1
ATOM 2345 C CA . SER A 1 292 ? 15.449 14.147 -3.392 1.00 90.88 292 SER A CA 1
ATOM 2346 C C . SER A 1 292 ? 14.150 13.721 -2.711 1.00 90.88 292 SER A C 1
ATOM 2348 O O . SER A 1 292 ? 13.076 14.185 -3.094 1.00 90.88 292 SER A O 1
ATOM 2350 N N . ILE A 1 293 ? 14.236 12.842 -1.711 1.00 86.38 293 ILE A N 1
ATOM 2351 C CA . ILE A 1 293 ? 13.085 12.501 -0.870 1.00 86.38 293 ILE A CA 1
ATOM 2352 C C . ILE A 1 293 ? 12.972 13.552 0.232 1.00 86.38 293 ILE A C 1
ATOM 2354 O O . ILE A 1 293 ? 13.861 13.676 1.074 1.00 86.38 293 ILE A O 1
ATOM 2358 N N . LYS A 1 294 ? 11.850 14.273 0.249 1.00 80.56 294 LYS A N 1
ATOM 2359 C CA . LYS A 1 294 ? 11.411 15.036 1.418 1.00 80.56 294 LYS A CA 1
ATOM 2360 C C . LYS A 1 294 ? 10.520 14.125 2.262 1.00 80.56 294 LYS A C 1
ATOM 2362 O O . LYS A 1 294 ? 9.458 13.703 1.804 1.00 80.56 294 LYS A O 1
ATOM 2367 N N . GLY A 1 295 ? 10.995 13.767 3.453 1.00 75.12 295 GLY A N 1
ATOM 2368 C CA . GLY A 1 295 ? 10.172 13.092 4.455 1.00 75.12 295 GLY A CA 1
ATOM 2369 C C . GLY A 1 295 ? 9.161 14.052 5.082 1.00 75.12 295 GLY A C 1
ATOM 2370 O O . GLY A 1 295 ? 9.182 15.254 4.807 1.00 75.12 295 GLY A O 1
ATOM 2371 N N . TYR A 1 296 ? 8.302 13.522 5.948 1.00 80.56 296 TYR A N 1
ATOM 2372 C CA . TYR A 1 296 ? 7.540 14.365 6.866 1.00 80.56 296 TYR A CA 1
ATOM 2373 C C . TYR A 1 296 ? 8.501 15.098 7.814 1.00 80.56 296 TYR A C 1
ATOM 2375 O O . TYR A 1 296 ? 9.567 14.576 8.152 1.00 80.56 296 TYR A O 1
ATOM 2383 N N . SER A 1 297 ? 8.158 16.329 8.196 1.00 71.62 297 SER A N 1
ATOM 2384 C CA . SER A 1 297 ? 8.983 17.145 9.091 1.00 71.62 297 SER A CA 1
ATOM 2385 C C . SER A 1 297 ? 9.184 16.462 10.445 1.00 71.62 297 SER A C 1
ATOM 2387 O O . SER A 1 297 ? 8.316 15.728 10.923 1.00 71.62 297 SER A O 1
ATOM 2389 N N . SER A 1 298 ? 10.317 16.741 11.094 1.00 73.25 298 SER A N 1
ATOM 2390 C CA . SER A 1 298 ? 10.533 16.365 12.493 1.00 73.25 298 SER A CA 1
ATOM 2391 C C . SER A 1 298 ? 9.385 16.912 13.346 1.00 73.25 298 SER A C 1
ATOM 2393 O O . SER A 1 298 ? 9.162 18.121 13.344 1.00 73.25 298 SER A O 1
ATOM 2395 N N . GLY A 1 299 ? 8.660 16.031 14.038 1.00 81.38 299 GLY A N 1
ATOM 2396 C CA . GLY A 1 299 ? 7.480 16.399 14.827 1.00 81.38 299 GLY A CA 1
ATOM 2397 C C . GLY A 1 299 ? 6.135 16.221 14.116 1.00 81.38 299 GLY A C 1
ATOM 2398 O O . GLY A 1 299 ? 5.128 16.656 14.649 1.00 81.38 299 GLY A O 1
ATOM 2399 N N . PHE A 1 300 ? 6.076 15.593 12.936 1.00 91.94 300 PHE A N 1
ATOM 2400 C CA . PHE A 1 300 ? 4.787 15.181 12.373 1.00 91.94 300 PHE A CA 1
ATOM 2401 C C . PHE A 1 300 ? 4.152 14.060 13.221 1.00 91.94 300 PHE A C 1
ATOM 2403 O O . PHE A 1 300 ? 4.686 12.946 13.324 1.00 91.94 300 PHE A O 1
ATOM 2410 N N . GLU A 1 301 ? 3.012 14.367 13.836 1.00 92.50 301 GLU A N 1
ATOM 2411 C CA . GLU A 1 301 ? 2.287 13.474 14.752 1.00 92.50 301 GLU A CA 1
ATOM 2412 C C . GLU A 1 301 ? 1.116 12.729 14.091 1.00 92.50 301 GLU A C 1
ATOM 2414 O O . GLU A 1 301 ? 0.554 11.827 14.706 1.00 92.50 301 GLU A O 1
ATOM 2419 N N . GLY A 1 302 ? 0.858 12.984 12.803 1.00 94.62 302 GLY A N 1
ATOM 2420 C CA . GLY A 1 302 ? -0.199 12.337 12.017 1.00 94.62 302 GLY A CA 1
ATOM 2421 C C . GLY A 1 302 ? -1.379 13.270 11.765 1.00 94.62 302 GLY A C 1
ATOM 2422 O O . GLY A 1 302 ? -1.407 14.385 12.275 1.00 94.62 302 GLY A O 1
ATOM 2423 N N . TRP A 1 303 ? -2.335 12.828 10.952 1.00 95.50 303 TRP A N 1
ATOM 2424 C CA . TRP A 1 303 ? -3.583 13.559 10.691 1.00 95.50 303 TRP A CA 1
ATOM 2425 C C . TRP A 1 303 ? -4.752 13.152 11.600 1.00 95.50 303 TRP A C 1
ATOM 2427 O O . TRP A 1 303 ? -5.870 13.618 11.392 1.00 95.50 303 TRP A O 1
ATOM 2437 N N . GLY A 1 304 ? -4.510 12.320 12.615 1.00 95.88 304 GLY A N 1
ATOM 2438 C CA . GLY A 1 304 ? -5.541 11.861 13.540 1.00 95.88 304 GLY A CA 1
ATOM 2439 C C . GLY A 1 304 ? -6.395 10.728 12.971 1.00 95.88 304 GLY A C 1
ATOM 2440 O O . GLY A 1 304 ? -5.960 9.953 12.116 1.00 95.88 304 GLY A O 1
ATOM 2441 N N . GLY A 1 305 ? -7.620 10.605 13.477 1.00 95.44 305 GLY A N 1
ATOM 2442 C CA . GLY A 1 305 ? -8.580 9.558 13.132 1.00 95.44 305 GLY A CA 1
ATOM 2443 C C . GLY A 1 305 ? -8.222 8.155 13.636 1.00 95.44 305 GLY A C 1
ATOM 2444 O O . GLY A 1 305 ? -8.998 7.234 13.413 1.00 95.44 305 GLY A O 1
ATOM 2445 N N . TRP A 1 306 ? -7.088 7.968 14.322 1.00 97.75 306 TRP A N 1
ATOM 2446 C CA . TRP A 1 306 ? -6.584 6.666 14.780 1.00 97.75 306 TRP A CA 1
ATOM 2447 C C . TRP A 1 306 ? -6.251 6.684 16.286 1.00 97.75 306 TRP A C 1
ATOM 2449 O O . TRP A 1 306 ? -5.310 6.041 16.768 1.00 97.75 306 TRP A O 1
ATOM 2459 N N . GLY A 1 307 ? -7.022 7.466 17.047 1.00 96.44 307 GLY A N 1
ATOM 2460 C CA . GLY A 1 307 ? -6.909 7.637 18.498 1.00 96.44 307 GLY A CA 1
ATOM 2461 C C . GLY A 1 307 ? -7.416 6.450 19.313 1.00 96.44 307 GLY A C 1
ATOM 2462 O O . GLY A 1 307 ? -6.863 6.130 20.370 1.00 96.44 307 GLY A O 1
ATOM 2463 N N . ASP A 1 308 ? -8.448 5.774 18.804 1.00 97.38 308 ASP A N 1
ATOM 2464 C CA . ASP A 1 308 ? -9.177 4.747 19.541 1.00 97.38 308 ASP A CA 1
ATOM 2465 C C . ASP A 1 308 ? -8.291 3.530 19.838 1.00 97.38 308 ASP A C 1
ATOM 2467 O O . ASP A 1 308 ? -7.725 2.888 18.946 1.00 97.38 308 ASP A O 1
ATOM 2471 N N . LYS A 1 309 ? -8.164 3.179 21.122 1.00 97.69 309 LYS A N 1
ATOM 2472 C CA . LYS A 1 309 ? -7.322 2.055 21.548 1.00 97.69 309 LYS A CA 1
ATOM 2473 C C . LYS A 1 309 ? -7.818 0.716 21.006 1.00 97.69 309 LYS A C 1
ATOM 2475 O O . LYS A 1 309 ? -6.998 -0.190 20.858 1.00 97.69 309 LYS A O 1
ATOM 2480 N N . ARG A 1 310 ? -9.113 0.583 20.702 1.00 97.88 310 ARG A N 1
ATOM 2481 C CA . ARG A 1 310 ? -9.689 -0.635 20.120 1.00 97.88 310 ARG A CA 1
ATOM 2482 C C . ARG A 1 310 ? -9.176 -0.851 18.698 1.00 97.88 310 ARG A C 1
ATOM 2484 O O . ARG A 1 310 ? -8.724 -1.951 18.392 1.00 97.88 310 ARG A O 1
ATOM 2491 N N . ASP A 1 311 ? -9.127 0.203 17.878 1.00 98.31 311 ASP A N 1
ATOM 2492 C CA . ASP A 1 311 ? -8.550 0.150 16.526 1.00 98.31 311 ASP A CA 1
ATOM 2493 C C . ASP A 1 311 ? -7.054 -0.190 16.574 1.00 98.31 311 ASP A C 1
ATOM 2495 O O . ASP A 1 311 ? -6.574 -1.104 15.900 1.00 98.31 311 ASP A O 1
ATOM 2499 N N . ARG A 1 312 ? -6.302 0.469 17.459 1.00 98.44 312 ARG A N 1
ATOM 2500 C CA . ARG A 1 312 ? -4.874 0.169 17.652 1.00 98.44 312 ARG A CA 1
ATOM 2501 C C . ARG A 1 312 ? -4.638 -1.283 18.071 1.00 98.44 312 ARG A C 1
ATOM 2503 O O . ARG A 1 312 ? -3.704 -1.920 17.583 1.00 98.44 312 ARG A O 1
ATOM 2510 N N . HIS A 1 313 ? -5.476 -1.805 18.968 1.00 98.44 313 HIS A N 1
ATOM 2511 C CA . HIS A 1 313 ? -5.396 -3.186 19.434 1.00 98.44 313 HIS A CA 1
ATOM 2512 C C . HIS A 1 313 ? -5.720 -4.185 18.320 1.00 98.44 313 HIS A C 1
ATOM 2514 O O . HIS A 1 313 ? -4.926 -5.091 18.087 1.00 98.44 313 HIS A O 1
ATOM 2520 N N . LEU A 1 314 ? -6.818 -3.985 17.585 1.00 98.25 314 LEU A N 1
ATOM 2521 C CA . LEU A 1 314 ? -7.208 -4.851 16.470 1.00 98.25 314 LEU A CA 1
ATOM 2522 C C . LEU A 1 314 ? -6.120 -4.907 15.382 1.00 98.25 314 LEU A C 1
ATOM 2524 O O . LEU A 1 314 ? -5.750 -5.990 14.931 1.00 98.25 314 LEU A O 1
ATOM 2528 N N . CYS A 1 315 ? -5.522 -3.763 15.039 1.00 98.56 315 CYS A N 1
ATOM 2529 C CA . CYS A 1 315 ? -4.388 -3.701 14.114 1.00 98.56 315 CYS A CA 1
ATOM 2530 C C . CYS A 1 315 ? -3.188 -4.531 14.603 1.00 98.56 315 CYS A C 1
ATOM 2532 O O . CYS A 1 315 ? -2.570 -5.268 13.829 1.00 98.56 315 CYS A O 1
ATOM 2534 N N . LEU A 1 316 ? -2.866 -4.461 15.900 1.00 98.56 316 LEU A N 1
ATOM 2535 C CA . LEU A 1 316 ? -1.810 -5.286 16.492 1.00 98.56 316 LEU A CA 1
ATOM 2536 C C . LEU A 1 316 ? -2.174 -6.776 16.476 1.00 98.56 316 LEU A C 1
ATOM 2538 O O . LEU A 1 316 ? -1.303 -7.595 16.194 1.00 98.56 316 LEU A O 1
ATOM 2542 N N . CYS A 1 317 ? -3.437 -7.144 16.698 1.00 97.94 317 CYS A N 1
ATOM 2543 C CA . CYS A 1 317 ? -3.886 -8.533 16.576 1.00 97.94 317 CYS A CA 1
ATOM 2544 C C . CYS A 1 317 ? -3.660 -9.086 15.163 1.00 97.94 317 CYS A C 1
ATOM 2546 O O . CYS A 1 317 ? -3.209 -10.221 15.029 1.00 97.94 317 CYS A O 1
ATOM 2548 N N . PHE A 1 318 ? -3.884 -8.292 14.109 1.00 98.00 318 PHE A N 1
ATOM 2549 C CA . PHE A 1 318 ? -3.573 -8.726 12.741 1.00 98.00 318 PHE A CA 1
ATOM 2550 C C . PHE A 1 318 ? -2.086 -9.014 12.535 1.00 98.00 318 PHE A C 1
ATOM 2552 O O . PHE A 1 318 ? -1.754 -9.912 11.770 1.00 98.00 318 PHE A O 1
ATOM 2559 N N . SER A 1 319 ? -1.191 -8.302 13.231 1.00 96.00 319 SER A N 1
ATOM 2560 C CA . SER A 1 319 ? 0.251 -8.547 13.099 1.00 96.00 319 SER A CA 1
ATOM 2561 C C . SER A 1 319 ? 0.691 -9.906 13.647 1.00 96.00 319 SER A C 1
ATOM 2563 O O . SER A 1 319 ? 1.619 -10.497 13.108 1.00 96.00 319 SER A O 1
ATOM 2565 N N . SER A 1 320 ? 0.009 -10.443 14.660 1.00 94.94 320 SER A N 1
ATOM 2566 C CA . SER A 1 320 ? 0.372 -11.724 15.278 1.00 94.94 320 SER A CA 1
ATOM 2567 C C . SER A 1 320 ? -0.550 -12.887 14.898 1.00 94.94 320 SER A C 1
ATOM 2569 O O . SER A 1 320 ? -0.320 -14.014 15.329 1.00 94.94 320 SER A O 1
ATOM 2571 N N . MET A 1 321 ? -1.577 -12.663 14.068 1.00 94.50 321 MET A N 1
ATOM 2572 C CA . MET A 1 321 ? -2.625 -13.663 13.807 1.00 94.50 321 MET A CA 1
ATOM 2573 C C . MET A 1 321 ? -2.132 -14.951 13.120 1.00 94.50 321 MET A C 1
ATOM 2575 O O . MET A 1 321 ? -2.808 -15.976 13.192 1.00 94.50 321 MET A O 1
ATOM 2579 N N . TYR A 1 322 ? -0.969 -14.907 12.461 1.00 93.19 322 TYR A N 1
ATOM 2580 C CA . TYR A 1 322 ? -0.340 -16.057 11.798 1.00 93.19 322 TYR A CA 1
ATOM 2581 C C . TYR A 1 322 ? 0.987 -16.477 12.443 1.00 93.19 322 TYR A C 1
ATOM 2583 O O . TYR A 1 322 ? 1.671 -17.369 11.930 1.00 93.19 322 TYR A O 1
ATOM 2591 N N . GLU A 1 323 ? 1.365 -15.864 13.567 1.00 85.56 323 GLU A N 1
ATOM 2592 C CA . GLU A 1 323 ? 2.524 -16.316 14.326 1.00 85.56 323 GLU A CA 1
ATOM 2593 C C . GLU A 1 323 ? 2.245 -17.716 14.877 1.00 85.56 323 GLU A C 1
ATOM 2595 O O . GLU A 1 323 ? 1.178 -18.007 15.424 1.00 85.56 323 GLU A O 1
ATOM 2600 N N . LYS A 1 324 ? 3.212 -18.625 14.722 1.00 68.12 324 LYS A N 1
ATOM 2601 C CA . LYS A 1 324 ? 3.113 -19.926 15.382 1.00 68.12 324 LYS A CA 1
ATOM 2602 C C . LYS A 1 324 ? 3.156 -19.682 16.892 1.00 68.12 324 LYS A C 1
ATOM 2604 O O . LYS A 1 324 ? 4.045 -18.949 17.332 1.00 68.12 324 LYS A O 1
ATOM 2609 N N . PRO A 1 325 ? 2.283 -20.324 17.690 1.00 53.62 325 PRO A N 1
ATOM 2610 C CA . PRO A 1 325 ? 2.474 -20.356 19.130 1.00 53.62 325 PRO A CA 1
ATOM 2611 C C . PRO A 1 325 ? 3.904 -20.820 19.405 1.00 53.62 325 PRO A C 1
ATOM 2613 O O . PRO A 1 325 ? 4.351 -21.801 18.802 1.00 53.62 325 PRO A O 1
ATOM 2616 N N . LEU A 1 326 ? 4.627 -20.109 20.274 1.00 45.22 326 LEU A N 1
ATOM 2617 C CA . LEU A 1 326 ? 5.893 -20.609 20.797 1.00 45.22 326 LEU A CA 1
ATOM 2618 C C . LEU A 1 326 ? 5.613 -22.009 21.349 1.00 45.22 326 LEU A C 1
ATOM 2620 O O . LEU A 1 326 ? 4.796 -22.167 22.256 1.00 45.22 326 LEU A O 1
ATOM 2624 N N . SER A 1 327 ? 6.227 -23.027 20.748 1.00 43.94 327 SER A N 1
ATOM 2625 C CA . SER A 1 327 ? 6.233 -24.370 21.314 1.00 43.94 327 SER A CA 1
ATOM 2626 C C . SER A 1 327 ? 6.924 -24.268 22.671 1.00 43.94 327 SER A C 1
ATOM 2628 O O . SER A 1 327 ? 8.128 -24.004 22.708 1.00 43.94 327 SER A O 1
ATOM 2630 N N . LEU A 1 328 ? 6.136 -24.372 23.744 1.00 37.59 328 LEU A N 1
ATOM 2631 C CA . LEU A 1 328 ? 6.618 -24.458 25.122 1.00 37.59 328 LEU A CA 1
ATOM 2632 C C . LEU A 1 328 ? 7.463 -25.714 25.332 1.00 37.59 328 LEU A C 1
ATOM 2634 O O . LEU A 1 328 ? 7.096 -26.767 24.756 1.00 37.59 328 LEU A O 1
#

Organism: Physcomitrium patens (NCBI:txid3218)